Protein AF-A0AA36J0U7-F1 (afdb_monomer_lite)

pLDDT: mean 78.77, std 17.97, range [36.56, 96.75]

Organism: NCBI:txid2562239

Structure (mmCIF, N/CA/C/O backbone):
data_AF-A0AA36J0U7-F1
#
_entry.id   AF-A0AA36J0U7-F1
#
loop_
_atom_site.group_PDB
_atom_site.id
_atom_site.type_symbol
_atom_site.label_atom_id
_atom_site.label_alt_id
_atom_site.label_comp_id
_atom_site.label_asym_id
_atom_site.label_entity_id
_atom_site.label_seq_id
_atom_site.pdbx_PDB_ins_code
_atom_site.Cartn_x
_atom_site.Cartn_y
_atom_site.Cartn_z
_atom_site.occupancy
_atom_site.B_iso_or_equiv
_atom_site.auth_seq_id
_atom_site.auth_comp_id
_atom_site.auth_asym_id
_atom_site.auth_atom_id
_atom_site.pdbx_PDB_model_num
ATOM 1 N N . MET A 1 1 ? 39.232 -42.874 -38.277 1.00 47.62 1 MET A N 1
ATOM 2 C CA . MET A 1 1 ? 39.699 -42.414 -36.957 1.00 47.62 1 MET A CA 1
ATOM 3 C C . MET A 1 1 ? 39.196 -40.986 -36.841 1.00 47.62 1 MET A C 1
ATOM 5 O O . MET A 1 1 ? 39.767 -40.112 -37.470 1.00 47.62 1 MET A O 1
ATOM 9 N N . PHE A 1 2 ? 38.003 -40.811 -36.268 1.00 41.69 2 PHE A N 1
ATOM 10 C CA . PHE A 1 2 ? 37.336 -39.511 -36.169 1.00 41.69 2 PHE A CA 1
ATOM 11 C C . PHE A 1 2 ? 37.633 -38.951 -34.780 1.00 41.69 2 PHE A C 1
ATOM 13 O O . PHE A 1 2 ? 37.275 -39.592 -33.793 1.00 41.69 2 PHE A O 1
ATOM 20 N N . ASP A 1 3 ? 38.315 -37.809 -34.728 1.00 51.91 3 ASP A N 1
ATOM 21 C CA . ASP A 1 3 ? 38.507 -37.044 -33.499 1.00 51.91 3 ASP A CA 1
ATOM 22 C C . ASP A 1 3 ? 37.145 -36.542 -33.021 1.00 51.91 3 ASP A C 1
ATOM 24 O O . ASP A 1 3 ? 36.495 -35.717 -33.668 1.00 51.91 3 ASP A O 1
ATOM 28 N N . ALA A 1 4 ? 36.696 -37.088 -31.895 1.00 51.88 4 ALA A N 1
ATOM 29 C CA . ALA A 1 4 ? 35.551 -36.580 -31.167 1.00 51.88 4 ALA A CA 1
ATOM 30 C C . ALA A 1 4 ? 35.973 -35.264 -30.507 1.00 51.88 4 ALA A C 1
ATOM 32 O O . ALA A 1 4 ? 36.578 -35.263 -29.437 1.00 51.88 4 ALA A O 1
ATOM 33 N N . ALA A 1 5 ? 35.687 -34.147 -31.175 1.00 59.91 5 ALA A N 1
ATOM 34 C CA . ALA A 1 5 ? 35.736 -32.839 -30.546 1.00 59.91 5 ALA A CA 1
ATOM 35 C C . ALA A 1 5 ? 34.784 -32.855 -29.342 1.00 59.91 5 ALA A C 1
ATOM 37 O O . ALA A 1 5 ? 33.582 -33.087 -29.484 1.00 59.91 5 ALA A O 1
ATOM 38 N N . GLU A 1 6 ? 35.359 -32.669 -28.160 1.00 60.03 6 GLU A N 1
ATOM 39 C CA . GLU A 1 6 ? 34.682 -32.562 -26.877 1.00 60.03 6 GLU A CA 1
ATOM 40 C C . GLU A 1 6 ? 33.806 -31.298 -26.909 1.00 60.03 6 GLU A C 1
ATOM 42 O O . GLU A 1 6 ? 34.263 -30.178 -26.691 1.00 60.03 6 GLU A O 1
ATOM 47 N N . VAL A 1 7 ? 32.546 -31.469 -27.316 1.00 59.31 7 VAL A N 1
ATOM 48 C CA . VAL A 1 7 ? 31.531 -30.415 -27.282 1.00 59.31 7 VAL A CA 1
ATOM 49 C C . VAL A 1 7 ? 31.196 -30.188 -25.816 1.00 59.31 7 VAL A C 1
ATOM 51 O O . VAL A 1 7 ? 30.498 -31.005 -25.223 1.00 59.31 7 VAL A O 1
ATOM 54 N N . ASP A 1 8 ? 31.718 -29.108 -25.235 1.00 64.50 8 ASP A N 1
ATOM 55 C CA . ASP A 1 8 ? 31.356 -28.660 -23.891 1.00 64.50 8 ASP A CA 1
ATOM 56 C C . ASP A 1 8 ? 29.838 -28.383 -23.847 1.00 64.50 8 ASP A C 1
ATOM 58 O O . ASP A 1 8 ? 29.373 -27.412 -24.459 1.00 64.50 8 ASP A O 1
ATOM 62 N N . PRO A 1 9 ? 29.038 -29.217 -23.152 1.00 55.09 9 PRO A N 1
ATOM 63 C CA . PRO A 1 9 ? 27.589 -29.055 -23.097 1.00 55.09 9 PRO A CA 1
ATOM 64 C C . PRO A 1 9 ? 27.162 -27.794 -22.325 1.00 55.09 9 PRO A C 1
ATOM 66 O O . PRO A 1 9 ? 25.979 -27.460 -22.333 1.00 55.09 9 PRO A O 1
ATOM 69 N N . PHE A 1 10 ? 28.101 -27.068 -21.705 1.00 52.84 10 PHE A N 1
ATOM 70 C CA . PHE A 1 10 ? 27.856 -25.824 -20.973 1.00 52.84 10 PHE A CA 1
ATOM 71 C C . PHE A 1 10 ? 28.258 -24.554 -21.741 1.00 52.84 10 PHE A C 1
ATOM 73 O O . PHE A 1 10 ? 28.036 -23.442 -21.257 1.00 52.84 10 PHE A O 1
ATOM 80 N N . ALA A 1 11 ? 28.785 -24.671 -22.965 1.00 51.72 11 ALA A N 1
ATOM 81 C CA . ALA A 1 11 ? 29.155 -23.507 -23.776 1.00 51.72 11 ALA A CA 1
ATOM 82 C C . ALA A 1 11 ? 27.944 -22.712 -24.322 1.00 51.72 11 ALA A C 1
ATOM 84 O O . ALA A 1 11 ? 28.113 -21.598 -24.816 1.00 51.72 11 ALA A O 1
ATOM 85 N N . LEU A 1 12 ? 26.719 -23.242 -24.203 1.00 48.78 12 LEU A N 1
ATOM 86 C CA . LEU A 1 12 ? 25.480 -22.614 -24.689 1.00 48.78 12 LEU A CA 1
ATOM 87 C C . LEU A 1 12 ? 24.805 -21.647 -23.693 1.00 48.78 12 LEU A C 1
ATOM 89 O O . LEU A 1 12 ? 23.800 -21.037 -24.045 1.00 48.78 12 LEU A O 1
ATOM 93 N N . GLU A 1 13 ? 25.343 -21.449 -22.484 1.00 47.16 13 GLU A N 1
ATOM 94 C CA . GLU A 1 13 ? 24.699 -20.603 -21.456 1.00 47.16 13 GLU A CA 1
ATOM 95 C C . GLU A 1 13 ? 25.260 -19.173 -21.331 1.00 47.16 13 GLU A C 1
ATOM 97 O O . GLU A 1 13 ? 24.850 -18.421 -20.448 1.00 47.16 13 GLU A O 1
ATOM 102 N N . ARG A 1 14 ? 26.179 -18.738 -22.203 1.00 48.09 14 ARG A N 1
ATOM 103 C CA . ARG A 1 14 ? 26.827 -17.416 -22.070 1.00 48.09 14 ARG A CA 1
ATOM 104 C C . ARG A 1 14 ? 26.578 -16.454 -23.223 1.00 48.09 14 ARG A C 1
ATOM 106 O O . ARG A 1 14 ? 27.521 -15.854 -23.711 1.00 48.09 14 ARG A O 1
ATOM 113 N N . THR A 1 15 ? 25.318 -16.235 -23.581 1.00 41.78 15 THR A N 1
ATOM 114 C CA . THR A 1 15 ? 24.864 -14.964 -24.179 1.00 41.78 15 THR A CA 1
ATOM 115 C C . THR A 1 15 ? 23.379 -14.751 -23.878 1.00 41.78 15 THR A C 1
ATOM 117 O O . THR A 1 15 ? 22.562 -14.622 -24.783 1.00 41.78 15 THR A O 1
ATOM 120 N N . CYS A 1 16 ? 22.992 -14.718 -22.601 1.00 43.44 16 CYS A N 1
ATOM 121 C CA . CYS A 1 16 ? 21.870 -13.857 -22.243 1.00 43.44 16 CYS A CA 1
ATOM 122 C C . CYS A 1 16 ? 22.498 -12.480 -22.025 1.00 43.44 16 CYS A C 1
ATOM 124 O O . CYS A 1 16 ? 22.860 -12.129 -20.902 1.00 43.44 16 CYS A O 1
ATOM 126 N N . GLU A 1 17 ? 22.752 -11.751 -23.119 1.00 43.56 17 GLU A N 1
ATOM 127 C CA . GLU A 1 17 ? 22.938 -10.306 -23.022 1.00 43.56 17 GLU A CA 1
ATOM 128 C C . GLU A 1 17 ? 21.763 -9.800 -22.194 1.00 43.56 17 GLU A C 1
ATOM 130 O O . GLU A 1 17 ? 20.597 -10.024 -22.524 1.00 43.56 17 GLU A O 1
ATOM 135 N N . SER A 1 18 ? 22.084 -9.271 -21.018 1.00 47.78 18 SER A N 1
ATOM 136 C CA . SER A 1 18 ? 21.110 -8.754 -20.082 1.00 47.78 18 SER A CA 1
ATOM 137 C C . SER A 1 18 ? 20.550 -7.469 -20.674 1.00 47.78 18 SER A C 1
ATOM 139 O O . SER A 1 18 ? 20.968 -6.374 -20.285 1.00 47.78 18 SER A O 1
ATOM 141 N N . ASP A 1 19 ? 19.622 -7.602 -21.620 1.00 48.28 19 ASP A N 1
ATOM 142 C CA . ASP A 1 19 ? 18.648 -6.566 -21.914 1.00 48.28 19 ASP A CA 1
ATOM 143 C C . ASP A 1 19 ? 18.019 -6.234 -20.571 1.00 48.28 19 ASP A C 1
ATOM 145 O O . ASP A 1 19 ? 17.242 -6.991 -19.981 1.00 48.28 19 ASP A O 1
ATOM 149 N N . SER A 1 20 ? 18.529 -5.155 -19.996 1.00 62.28 20 SER A N 1
ATOM 150 C CA . SER A 1 20 ? 18.211 -4.735 -18.652 1.00 62.28 20 SER A CA 1
ATOM 151 C C . SER A 1 20 ? 16.771 -4.294 -18.730 1.00 62.28 20 SER A C 1
ATOM 153 O O . SER A 1 20 ? 16.538 -3.180 -19.172 1.00 62.28 20 SER A O 1
ATOM 155 N N . LEU A 1 21 ? 15.831 -5.187 -18.393 1.00 84.31 21 LEU A N 1
ATOM 156 C CA . LEU A 1 21 ? 14.393 -4.927 -18.448 1.00 84.31 21 LEU A CA 1
ATOM 157 C C . LEU A 1 21 ? 14.138 -3.500 -17.963 1.00 84.31 21 LEU A C 1
ATOM 159 O O . LEU A 1 21 ? 14.340 -3.187 -16.784 1.00 84.31 21 LEU A O 1
ATOM 163 N N . GLU A 1 22 ? 13.801 -2.626 -18.906 1.00 89.00 22 GLU A N 1
ATOM 164 C CA . GLU A 1 22 ? 13.590 -1.218 -18.633 1.00 89.00 22 GLU A CA 1
ATOM 165 C C . GLU A 1 22 ? 12.131 -1.021 -18.254 1.00 89.00 22 GLU A C 1
ATOM 167 O O . GLU A 1 22 ? 11.213 -1.535 -18.893 1.00 89.00 22 GLU A O 1
ATOM 172 N N . LEU A 1 23 ? 11.913 -0.260 -17.190 1.00 89.38 23 LEU A N 1
ATOM 173 C CA . LEU A 1 23 ? 10.589 0.121 -16.751 1.00 89.38 23 LEU A CA 1
ATOM 174 C C . LEU A 1 23 ? 10.297 1.544 -17.212 1.00 89.38 23 LEU A C 1
ATOM 176 O O . LEU A 1 23 ? 10.972 2.478 -16.783 1.00 89.38 23 LEU A O 1
ATOM 180 N N . ALA A 1 24 ? 9.282 1.710 -18.058 1.00 92.44 24 ALA A N 1
ATOM 181 C CA . ALA A 1 24 ? 8.806 3.020 -18.487 1.00 92.44 24 ALA A CA 1
ATOM 182 C C . ALA A 1 24 ? 8.011 3.730 -17.377 1.00 92.44 24 ALA A C 1
ATOM 184 O O . ALA A 1 24 ? 7.248 3.102 -16.635 1.00 92.44 24 ALA A O 1
ATOM 185 N N . GLN A 1 25 ? 8.138 5.058 -17.311 1.00 93.19 25 GLN A N 1
ATOM 186 C CA . GLN A 1 25 ? 7.435 5.893 -16.337 1.00 93.19 25 GLN A CA 1
ATOM 187 C C . GLN A 1 25 ? 5.915 5.703 -16.413 1.00 93.19 25 GLN A C 1
ATOM 189 O O . GLN A 1 25 ? 5.282 5.457 -15.394 1.00 93.19 25 GLN A O 1
ATOM 194 N N . GLU A 1 26 ? 5.319 5.808 -17.601 1.00 91.31 26 GLU A N 1
ATOM 195 C CA . GLU A 1 26 ? 3.858 5.769 -17.784 1.00 91.31 26 GLU A CA 1
ATOM 196 C C . GLU A 1 26 ? 3.250 4.459 -17.267 1.00 91.31 26 GLU A C 1
ATOM 198 O O . GLU A 1 26 ? 2.291 4.471 -16.491 1.00 91.31 26 GLU A O 1
ATOM 203 N N . VAL A 1 27 ? 3.885 3.335 -17.612 1.00 91.00 27 VAL A N 1
ATOM 204 C CA . VAL A 1 27 ? 3.552 1.998 -17.107 1.00 91.00 27 VAL A CA 1
ATOM 205 C C . VAL A 1 27 ? 3.587 1.967 -15.581 1.00 91.00 27 VAL A C 1
ATOM 207 O O . VAL A 1 27 ? 2.642 1.497 -14.941 1.00 91.00 27 VAL A O 1
ATOM 210 N N . PHE A 1 28 ? 4.656 2.500 -14.984 1.00 92.94 28 PHE A N 1
ATOM 211 C CA . PHE A 1 28 ? 4.785 2.563 -13.535 1.00 92.94 28 PHE A CA 1
ATOM 212 C C . PHE A 1 28 ? 3.675 3.404 -12.893 1.00 92.94 28 PHE A C 1
ATOM 214 O O . PHE A 1 28 ? 3.093 2.960 -11.903 1.00 92.94 28 PHE A O 1
ATOM 221 N N . LEU A 1 29 ? 3.354 4.588 -13.429 1.00 93.75 29 LEU A N 1
ATOM 222 C CA . LEU A 1 29 ? 2.339 5.480 -12.852 1.00 93.75 29 LEU A CA 1
ATOM 223 C C . LEU A 1 29 ? 0.953 4.818 -12.849 1.00 93.75 29 LEU A C 1
ATOM 225 O O . LEU A 1 29 ? 0.311 4.753 -11.797 1.00 93.75 29 LEU A O 1
ATOM 229 N N . HIS A 1 30 ? 0.521 4.272 -13.991 1.00 90.56 30 HIS A N 1
ATOM 230 C CA . HIS A 1 30 ? -0.779 3.607 -14.115 1.00 90.56 30 HIS A CA 1
ATOM 231 C C . HIS A 1 30 ? -0.896 2.398 -13.194 1.00 90.56 30 HIS A C 1
ATOM 233 O O . HIS A 1 30 ? -1.876 2.246 -12.459 1.00 90.56 30 HIS A O 1
ATOM 239 N N . ALA A 1 31 ? 0.124 1.546 -13.196 1.00 91.31 31 ALA A N 1
ATOM 240 C CA . ALA A 1 31 ? 0.079 0.342 -12.397 1.00 91.31 31 ALA A CA 1
ATOM 241 C C . ALA A 1 31 ? 0.205 0.647 -10.896 1.00 91.31 31 ALA A C 1
ATOM 243 O O . ALA A 1 31 ? -0.495 0.033 -10.099 1.00 91.31 31 ALA A O 1
ATOM 244 N N . THR A 1 32 ? 0.994 1.648 -10.491 1.00 94.44 32 THR A N 1
ATOM 245 C CA . THR A 1 32 ? 1.064 2.092 -9.086 1.00 94.44 32 THR A CA 1
ATOM 246 C C . THR A 1 32 ? -0.283 2.607 -8.588 1.00 94.44 32 THR A C 1
ATOM 248 O O . THR A 1 32 ? -0.679 2.288 -7.469 1.00 94.44 32 THR A O 1
ATOM 251 N N . GLN A 1 33 ? -1.026 3.350 -9.413 1.00 93.81 33 GLN A N 1
ATOM 252 C CA . GLN A 1 33 ? -2.376 3.793 -9.063 1.00 93.81 33 GLN A CA 1
ATOM 253 C C . GLN A 1 33 ? -3.330 2.603 -8.863 1.00 93.81 33 GLN A C 1
ATOM 255 O O . GLN A 1 33 ? -4.057 2.555 -7.870 1.00 93.81 33 GLN A O 1
ATOM 260 N N . ALA A 1 34 ? -3.296 1.610 -9.756 1.00 91.06 34 ALA A N 1
ATOM 261 C CA . ALA A 1 34 ? -4.091 0.390 -9.605 1.00 91.06 34 ALA A CA 1
ATOM 262 C C . ALA A 1 34 ? -3.703 -0.398 -8.339 1.00 91.06 34 ALA A C 1
ATOM 264 O O . ALA A 1 34 ? -4.574 -0.848 -7.591 1.00 91.06 34 ALA A O 1
ATOM 265 N N . LEU A 1 35 ? -2.401 -0.515 -8.058 1.00 92.94 35 LEU A N 1
ATOM 266 C CA . LEU A 1 35 ? -1.889 -1.161 -6.850 1.00 92.94 35 LEU A CA 1
ATOM 267 C C . LEU A 1 35 ? -2.295 -0.417 -5.581 1.00 92.94 35 LEU A C 1
ATOM 269 O O . LEU A 1 35 ? -2.595 -1.074 -4.590 1.00 92.94 35 LEU A O 1
ATOM 273 N N . LEU A 1 36 ? -2.349 0.916 -5.603 1.00 94.88 36 LEU A N 1
ATOM 274 C CA . LEU A 1 36 ? -2.822 1.720 -4.479 1.00 94.88 36 LEU A CA 1
ATOM 275 C C . LEU A 1 36 ? -4.297 1.446 -4.176 1.00 94.88 36 LEU A C 1
ATOM 277 O O . LEU A 1 36 ? -4.652 1.212 -3.024 1.00 94.88 36 LEU A O 1
ATOM 281 N N . LEU A 1 37 ? -5.152 1.407 -5.200 1.00 92.69 37 LEU A N 1
ATOM 282 C CA . LEU A 1 37 ? -6.573 1.091 -5.022 1.00 92.69 37 LEU A CA 1
ATOM 283 C C . LEU A 1 37 ? -6.775 -0.335 -4.504 1.00 92.69 37 LEU A C 1
ATOM 285 O O . LEU A 1 37 ? -7.581 -0.558 -3.600 1.00 92.69 37 LEU A O 1
ATOM 289 N N . LEU A 1 38 ? -6.007 -1.292 -5.025 1.00 91.56 38 LEU A N 1
ATOM 290 C CA . LEU A 1 38 ? -6.000 -2.668 -4.535 1.00 91.56 38 LEU A CA 1
ATOM 291 C C . LEU A 1 38 ? -5.488 -2.752 -3.089 1.00 91.56 38 LEU A C 1
ATOM 293 O O . LEU A 1 38 ? -6.023 -3.498 -2.272 1.00 91.56 38 LEU A O 1
ATOM 297 N N . ALA A 1 39 ? -4.470 -1.964 -2.748 1.00 93.62 39 ALA A N 1
ATOM 298 C CA . ALA A 1 39 ? -3.931 -1.853 -1.401 1.00 93.62 39 ALA A CA 1
ATOM 299 C C . ALA A 1 39 ? -4.902 -1.165 -0.433 1.00 93.62 39 ALA A C 1
ATOM 301 O O . ALA A 1 39 ? -4.889 -1.502 0.742 1.00 93.62 39 ALA A O 1
ATOM 302 N N . ALA A 1 40 ? -5.767 -0.257 -0.880 1.00 93.56 40 ALA A N 1
ATOM 303 C CA . ALA A 1 40 ? -6.781 0.373 -0.038 1.00 93.56 40 ALA A CA 1
ATOM 304 C C . ALA A 1 40 ? -8.002 -0.539 0.171 1.00 93.56 40 ALA A C 1
ATOM 306 O O . ALA A 1 40 ? -8.419 -0.800 1.301 1.00 93.56 40 ALA A O 1
ATOM 307 N N . ASN A 1 41 ? -8.550 -1.073 -0.918 1.00 91.81 41 ASN A N 1
ATOM 308 C CA . ASN A 1 41 ? -9.836 -1.767 -0.904 1.00 91.81 41 ASN A CA 1
ATOM 309 C C . ASN A 1 41 ? -9.709 -3.272 -0.646 1.00 91.81 41 ASN A C 1
ATOM 311 O O . ASN A 1 41 ? -10.662 -3.900 -0.191 1.00 91.81 41 ASN A O 1
ATOM 315 N N . GLY A 1 42 ? -8.532 -3.852 -0.887 1.00 89.19 42 GLY A N 1
ATOM 316 C CA . GLY A 1 42 ? -8.391 -5.298 -1.010 1.00 89.19 42 GLY A CA 1
ATOM 317 C C . GLY A 1 42 ? -9.063 -5.815 -2.284 1.00 89.19 42 GLY A C 1
ATOM 318 O O . GLY A 1 42 ? -9.369 -5.062 -3.209 1.00 89.19 42 GLY A O 1
ATOM 319 N N . TYR A 1 43 ? -9.290 -7.121 -2.327 1.00 85.69 43 TYR A N 1
ATOM 320 C CA . TYR A 1 43 ? -10.004 -7.795 -3.400 1.00 85.69 43 TYR A CA 1
ATOM 321 C C . TYR 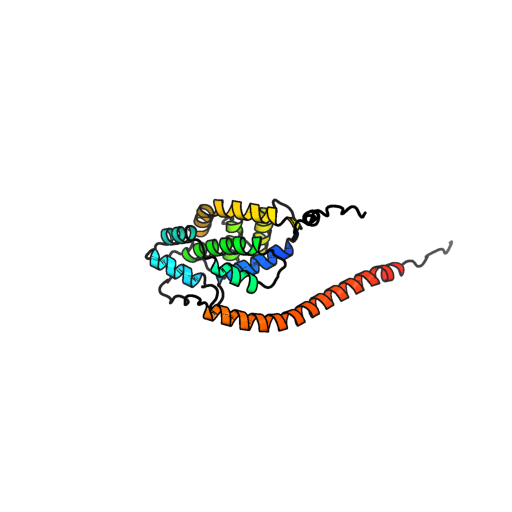A 1 43 ? -10.912 -8.857 -2.782 1.00 85.69 43 TYR A C 1
ATOM 323 O O . TYR A 1 43 ? -10.408 -9.709 -2.041 1.00 85.69 43 TYR A O 1
ATOM 331 N N . PRO A 1 44 ? -12.225 -8.845 -3.065 1.00 80.00 44 PRO A N 1
ATOM 332 C CA . PRO A 1 44 ? -13.162 -9.776 -2.454 1.00 80.00 44 PRO A CA 1
ATOM 333 C C . PRO A 1 44 ? -12.663 -11.222 -2.523 1.00 80.00 44 PRO A C 1
ATOM 335 O O . PRO A 1 44 ? -12.356 -11.728 -3.599 1.00 80.00 44 PRO A O 1
ATOM 338 N N . ARG A 1 45 ? -12.593 -11.879 -1.359 1.00 79.06 45 ARG A N 1
ATOM 339 C CA . ARG A 1 45 ? -12.198 -13.290 -1.191 1.00 79.06 45 ARG A CA 1
ATOM 340 C C . ARG A 1 45 ? -10.756 -13.664 -1.571 1.00 79.06 45 ARG A C 1
ATOM 342 O O . ARG A 1 45 ? -10.398 -14.830 -1.478 1.00 79.06 45 ARG A O 1
ATOM 349 N N . ALA A 1 46 ? -9.925 -12.699 -1.958 1.00 81.50 46 ALA A N 1
ATOM 350 C CA . ALA A 1 46 ? -8.502 -12.913 -2.237 1.00 81.50 46 ALA A CA 1
ATOM 351 C C . ALA A 1 46 ? -7.611 -12.124 -1.278 1.00 81.50 46 ALA A C 1
ATOM 353 O O . ALA A 1 46 ? -6.619 -12.625 -0.763 1.00 81.50 46 ALA A O 1
ATOM 354 N N . VAL A 1 47 ? -7.982 -10.870 -1.023 1.00 85.69 47 VAL A N 1
ATOM 355 C CA . VAL A 1 47 ? -7.231 -9.945 -0.180 1.00 85.69 47 VAL A CA 1
ATOM 356 C C . VAL A 1 47 ? -8.231 -9.213 0.699 1.00 85.69 47 VAL A C 1
ATOM 358 O O . VAL A 1 47 ? -9.059 -8.457 0.194 1.00 85.69 47 VAL A O 1
ATOM 361 N N . ARG A 1 48 ? -8.156 -9.409 2.019 1.00 88.88 48 ARG A N 1
ATOM 362 C CA . ARG A 1 48 ? -9.000 -8.672 2.977 1.00 88.88 48 ARG A CA 1
ATOM 363 C C . ARG A 1 48 ? -8.920 -7.167 2.734 1.00 88.88 48 ARG A C 1
ATOM 365 O O . ARG A 1 48 ? -7.848 -6.656 2.409 1.00 88.88 48 ARG A O 1
ATOM 372 N N . SER A 1 49 ? -10.006 -6.433 2.953 1.00 91.38 49 SER A N 1
ATOM 373 C CA . SER A 1 49 ? -9.975 -4.971 2.843 1.00 91.38 49 SER A CA 1
ATOM 374 C C . SER A 1 49 ? -9.070 -4.334 3.904 1.00 91.38 49 SER A C 1
ATOM 376 O O . SER A 1 49 ? -8.770 -4.943 4.939 1.00 91.38 49 SER A O 1
ATOM 378 N N . THR A 1 50 ? -8.586 -3.109 3.656 1.00 94.12 50 THR A N 1
ATOM 379 C CA . THR A 1 50 ? -7.822 -2.386 4.692 1.00 94.12 50 THR A CA 1
ATOM 380 C C . THR A 1 50 ? -8.703 -2.083 5.893 1.00 94.12 50 THR A C 1
ATOM 382 O O . THR A 1 50 ? -8.245 -2.213 7.021 1.00 94.12 50 THR A O 1
ATOM 385 N N . ALA A 1 51 ? -9.980 -1.764 5.668 1.00 92.88 51 ALA A N 1
ATOM 386 C CA . ALA A 1 51 ? -10.942 -1.502 6.733 1.00 92.88 51 ALA A CA 1
ATOM 387 C C . ALA A 1 51 ? -11.109 -2.702 7.683 1.00 92.88 51 ALA A C 1
ATOM 389 O O . ALA A 1 51 ? -11.090 -2.527 8.903 1.00 92.88 51 ALA A O 1
ATOM 390 N N . ALA A 1 52 ? -11.200 -3.925 7.149 1.00 92.31 52 ALA A N 1
ATOM 391 C CA . ALA A 1 52 ? -11.256 -5.129 7.972 1.00 92.31 52 ALA A CA 1
ATOM 392 C C . ALA A 1 52 ? -9.959 -5.335 8.771 1.00 92.31 52 ALA A C 1
ATOM 394 O O . ALA A 1 52 ? -10.016 -5.553 9.980 1.00 92.31 52 ALA A O 1
ATOM 395 N N . ARG A 1 53 ? -8.784 -5.201 8.137 1.00 93.62 53 ARG A N 1
ATOM 396 C CA . ARG A 1 53 ? -7.495 -5.321 8.848 1.00 93.62 53 ARG A CA 1
ATOM 397 C C . ARG A 1 53 ? -7.342 -4.269 9.944 1.00 93.62 53 ARG A C 1
ATOM 399 O O . ARG A 1 53 ? -6.994 -4.608 11.066 1.00 93.62 53 ARG A O 1
ATOM 406 N N . ARG A 1 54 ? -7.683 -3.017 9.652 1.00 94.62 54 ARG A N 1
ATOM 407 C CA . ARG A 1 54 ? -7.700 -1.914 10.617 1.00 94.62 54 ARG A CA 1
ATOM 408 C C . ARG A 1 54 ? -8.524 -2.256 11.853 1.00 94.62 54 ARG A C 1
ATOM 410 O O . ARG A 1 54 ? -8.060 -2.062 12.969 1.00 94.62 54 ARG A O 1
ATOM 417 N N . ASN A 1 55 ? -9.737 -2.774 11.662 1.00 95.19 55 ASN A N 1
ATOM 418 C CA . ASN A 1 55 ? -10.598 -3.156 12.779 1.00 95.19 55 ASN A CA 1
ATOM 419 C C . ASN A 1 55 ? -9.988 -4.301 13.596 1.00 95.19 55 ASN A C 1
ATOM 421 O O . ASN A 1 55 ? -10.092 -4.288 14.820 1.00 95.19 55 ASN A O 1
ATOM 425 N N . ALA A 1 56 ? -9.352 -5.276 12.941 1.00 93.56 56 ALA A N 1
ATOM 426 C CA . ALA A 1 56 ? -8.659 -6.362 13.626 1.00 93.56 56 ALA A CA 1
ATOM 427 C C . ALA A 1 56 ? -7.497 -5.838 14.491 1.00 93.56 56 ALA A C 1
ATOM 429 O O . ALA A 1 56 ? -7.441 -6.160 15.680 1.00 93.56 56 ALA A O 1
ATOM 430 N N . GLU A 1 57 ? -6.649 -4.963 13.944 1.00 95.19 57 GLU A N 1
ATOM 431 C CA . GLU A 1 57 ? -5.523 -4.372 14.681 1.00 95.19 57 GLU A CA 1
ATOM 432 C C . GLU A 1 57 ? -5.986 -3.471 15.829 1.00 95.19 57 GLU A C 1
ATOM 434 O O . GLU A 1 57 ? -5.504 -3.601 16.954 1.00 95.19 57 GLU A O 1
ATOM 439 N N . LEU A 1 58 ? -6.992 -2.619 15.604 1.00 95.56 58 LEU A N 1
ATOM 440 C CA . LEU A 1 58 ? -7.561 -1.786 16.667 1.00 95.56 58 LEU A CA 1
ATOM 441 C C . LEU A 1 58 ? -8.169 -2.633 17.791 1.00 95.56 58 LEU A C 1
ATOM 443 O O . LEU A 1 58 ? -8.000 -2.301 18.959 1.00 95.56 58 LEU A O 1
ATOM 447 N N . ARG A 1 59 ? -8.826 -3.760 17.487 1.00 95.19 59 ARG A N 1
ATOM 448 C CA . ARG A 1 59 ? -9.322 -4.682 18.526 1.00 95.19 59 ARG A CA 1
ATOM 449 C C . ARG A 1 59 ? -8.182 -5.318 19.307 1.00 95.19 59 ARG A C 1
ATOM 451 O O . ARG A 1 59 ? -8.255 -5.382 20.534 1.00 95.19 59 ARG A O 1
ATOM 458 N N . ARG A 1 60 ? -7.129 -5.758 18.613 1.00 95.00 60 ARG A N 1
ATOM 459 C CA . ARG A 1 60 ? -5.931 -6.343 19.228 1.00 95.00 60 ARG A CA 1
ATOM 460 C C . ARG A 1 60 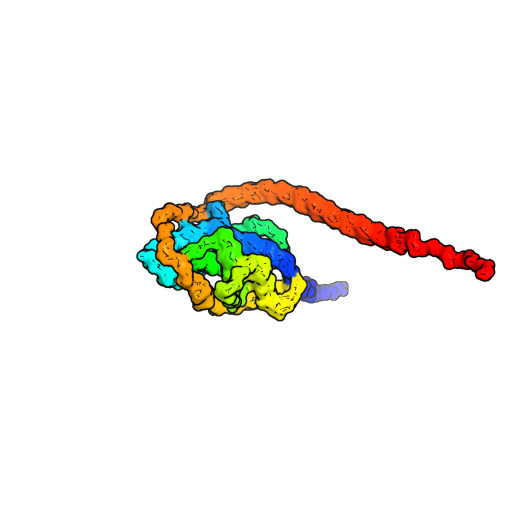? -5.252 -5.351 20.175 1.00 95.00 60 ARG A C 1
ATOM 462 O O . ARG A 1 60 ? -4.884 -5.729 21.285 1.00 95.00 60 ARG A O 1
ATOM 469 N N . ALA A 1 61 ? -5.182 -4.085 19.776 1.00 96.25 61 ALA A N 1
ATOM 470 C CA . ALA A 1 61 ? -4.639 -2.983 20.565 1.00 96.25 61 ALA A CA 1
ATOM 471 C C . ALA A 1 61 ? -5.654 -2.332 21.528 1.00 96.25 61 ALA A C 1
ATOM 473 O O . ALA A 1 61 ? -5.355 -1.308 22.136 1.00 96.25 61 ALA A O 1
ATOM 474 N N . ARG A 1 62 ? -6.865 -2.892 21.683 1.00 94.62 62 ARG A N 1
ATOM 475 C CA . ARG A 1 62 ? -7.933 -2.362 22.560 1.00 94.62 62 ARG A CA 1
ATOM 476 C C . ARG A 1 62 ? -8.297 -0.892 22.284 1.00 94.62 62 ARG A C 1
ATOM 478 O O . ARG A 1 62 ? -8.653 -0.153 23.197 1.00 94.62 62 ARG A O 1
ATOM 485 N N . GLY A 1 63 ? -8.215 -0.481 21.024 1.00 93.44 63 GLY A N 1
ATOM 486 C CA . GLY A 1 63 ? -8.517 0.868 20.555 1.00 93.44 63 GLY A CA 1
ATOM 487 C C . GLY A 1 63 ? -7.344 1.850 20.613 1.00 93.44 63 GLY A C 1
ATOM 488 O O . GLY A 1 63 ? -7.522 2.992 20.197 1.00 93.44 63 GLY A O 1
ATOM 489 N N . ASP A 1 64 ? -6.163 1.441 21.086 1.00 95.31 64 ASP A N 1
ATOM 490 C CA . ASP A 1 64 ? -4.961 2.277 21.021 1.00 95.31 64 ASP A CA 1
ATOM 491 C C . ASP A 1 64 ? -4.439 2.341 19.576 1.00 95.31 64 ASP A C 1
ATOM 493 O O . ASP A 1 64 ? -3.918 1.362 19.036 1.00 95.31 64 ASP A O 1
ATOM 497 N N . GLN A 1 65 ? -4.612 3.502 18.937 1.00 95.81 65 GLN A N 1
ATOM 498 C CA . GLN A 1 65 ? -4.210 3.731 17.548 1.00 95.81 65 GLN A CA 1
ATOM 499 C C . GLN A 1 65 ? -2.695 3.642 17.357 1.00 95.81 65 GLN A C 1
ATOM 501 O O . GLN A 1 65 ? -2.249 3.133 16.331 1.00 95.81 65 GLN A O 1
ATOM 506 N N . GLU A 1 66 ? -1.906 4.120 18.319 1.00 95.81 66 GLU A N 1
ATOM 507 C CA . GLU A 1 66 ? -0.450 4.156 18.186 1.00 95.81 66 GLU A CA 1
ATOM 508 C C . GLU A 1 66 ? 0.113 2.737 18.309 1.00 95.81 66 GLU A C 1
ATOM 510 O O . GLU A 1 66 ? 0.890 2.297 17.463 1.00 95.81 66 GLU A O 1
ATOM 515 N N . ALA A 1 67 ? -0.370 1.976 19.297 1.00 96.00 67 ALA A N 1
ATOM 516 C CA . ALA A 1 67 ? -0.006 0.571 19.446 1.00 96.00 67 ALA A CA 1
ATOM 517 C C . ALA A 1 67 ? -0.466 -0.274 18.242 1.00 96.00 67 ALA A C 1
ATOM 519 O O . ALA A 1 67 ? 0.295 -1.107 17.753 1.00 96.00 67 ALA A O 1
ATOM 520 N N . ALA A 1 68 ? -1.678 -0.044 17.721 1.00 96.31 68 ALA A N 1
ATOM 521 C CA . ALA A 1 68 ? -2.167 -0.724 16.518 1.00 96.31 68 ALA A CA 1
ATOM 522 C C . ALA A 1 68 ? -1.320 -0.397 15.278 1.00 96.31 68 ALA A C 1
ATOM 524 O O . ALA A 1 68 ? -1.009 -1.288 14.488 1.00 96.31 68 ALA A O 1
ATOM 525 N N . ALA A 1 69 ? -0.940 0.871 15.096 1.00 96.12 69 ALA A N 1
ATOM 526 C CA . ALA A 1 69 ? -0.109 1.293 13.975 1.00 96.12 69 ALA A CA 1
ATOM 527 C C . ALA A 1 69 ? 1.293 0.670 14.047 1.00 96.12 69 ALA A C 1
ATOM 529 O O . ALA A 1 69 ? 1.806 0.219 13.025 1.00 96.12 69 ALA A O 1
ATOM 530 N N . GLN A 1 70 ? 1.874 0.578 15.245 1.00 95.50 70 GLN A N 1
ATOM 531 C CA . GLN A 1 70 ? 3.160 -0.082 15.459 1.00 95.50 70 GLN A CA 1
ATOM 532 C C . GLN A 1 70 ? 3.094 -1.581 15.127 1.00 95.50 70 GLN A C 1
ATOM 534 O O . GLN A 1 70 ? 3.916 -2.077 14.358 1.00 95.50 70 GLN A O 1
ATOM 539 N N . LEU A 1 71 ? 2.060 -2.283 15.609 1.00 94.44 71 LEU A N 1
ATOM 540 C CA . LEU A 1 71 ? 1.820 -3.691 15.265 1.00 94.44 71 LEU A CA 1
ATOM 541 C C . LEU A 1 71 ? 1.675 -3.891 13.749 1.00 94.44 71 LEU A C 1
ATOM 543 O O . LEU A 1 71 ? 2.259 -4.814 13.184 1.00 94.44 71 LEU A O 1
ATOM 547 N N . ALA A 1 72 ? 0.957 -2.992 13.071 1.00 93.88 72 ALA A N 1
ATOM 548 C CA . ALA A 1 72 ? 0.784 -3.028 11.621 1.00 93.88 72 ALA A CA 1
ATOM 549 C C . ALA A 1 72 ? 2.093 -2.797 10.837 1.00 93.88 72 ALA A C 1
ATOM 551 O O . ALA A 1 72 ? 2.228 -3.273 9.706 1.00 93.88 72 ALA A O 1
ATOM 552 N N . LEU A 1 73 ? 3.052 -2.056 11.402 1.00 92.94 73 LEU A N 1
ATOM 553 C CA . LEU A 1 73 ? 4.370 -1.858 10.797 1.00 92.94 73 LEU A CA 1
ATOM 554 C C . LEU A 1 73 ? 5.281 -3.077 10.970 1.00 92.94 73 LEU A C 1
ATOM 556 O O . LEU A 1 73 ? 6.065 -3.366 10.062 1.00 92.94 73 LEU A O 1
ATOM 560 N N . GLU A 1 74 ? 5.164 -3.781 12.093 1.00 91.00 74 GLU A N 1
ATOM 561 C CA . GLU A 1 74 ? 5.943 -4.981 12.419 1.00 91.00 74 GLU A CA 1
ATOM 562 C C . GLU A 1 74 ? 5.417 -6.236 11.713 1.00 91.00 74 GLU A C 1
ATOM 564 O O . GLU A 1 74 ? 6.189 -7.142 11.402 1.00 91.00 74 GLU A O 1
ATOM 569 N N . GLU A 1 75 ? 4.117 -6.291 11.416 1.00 86.06 75 GLU A N 1
ATOM 570 C CA . GLU A 1 75 ? 3.513 -7.437 10.747 1.00 86.06 75 GLU A CA 1
ATOM 571 C C . GLU A 1 75 ? 3.969 -7.550 9.283 1.00 86.06 75 GLU A C 1
ATOM 573 O O . GLU A 1 75 ? 3.750 -6.668 8.439 1.00 86.06 75 GLU A O 1
ATOM 578 N N . ASP A 1 76 ? 4.562 -8.696 8.953 1.00 80.50 76 ASP A N 1
ATOM 579 C CA . ASP A 1 76 ? 4.818 -9.076 7.575 1.00 80.50 76 ASP A CA 1
ATOM 580 C C . ASP A 1 76 ? 3.570 -9.697 6.945 1.00 80.50 76 ASP A C 1
ATOM 582 O O . ASP A 1 76 ? 2.942 -10.607 7.475 1.00 80.50 76 ASP A O 1
ATOM 586 N N . THR A 1 77 ? 3.197 -9.185 5.773 1.00 70.31 77 THR A N 1
ATOM 587 C CA . THR A 1 77 ? 2.084 -9.750 5.000 1.00 70.31 77 THR A CA 1
ATOM 588 C C . THR A 1 77 ? 2.496 -11.110 4.433 1.00 70.31 77 THR A C 1
ATOM 590 O O . THR A 1 77 ? 3.592 -11.226 3.885 1.00 70.31 77 THR A O 1
ATOM 593 N N . THR A 1 78 ? 1.630 -12.118 4.567 1.00 67.19 78 THR A N 1
ATOM 594 C CA . THR A 1 78 ? 1.883 -13.502 4.138 1.00 67.19 78 THR A CA 1
ATOM 595 C C . THR A 1 78 ? 2.097 -13.634 2.624 1.00 67.19 78 THR A C 1
ATOM 597 O O . THR A 1 78 ? 1.454 -12.952 1.821 1.00 67.19 78 THR A O 1
ATOM 600 N N . GLU A 1 79 ? 2.989 -14.558 2.236 1.00 60.22 79 GLU A N 1
ATOM 601 C CA . GLU A 1 79 ? 3.406 -14.832 0.846 1.00 60.22 79 GLU A CA 1
ATOM 602 C C . GLU A 1 79 ? 2.258 -15.254 -0.082 1.00 60.22 79 GLU A C 1
ATOM 604 O O . GLU A 1 79 ? 2.341 -15.056 -1.292 1.00 60.22 79 GLU A O 1
ATOM 609 N N . GLU A 1 80 ? 1.162 -15.784 0.463 1.00 60.81 80 GLU A N 1
ATOM 610 C CA . GLU A 1 80 ? 0.015 -16.276 -0.309 1.00 60.81 80 GLU A CA 1
ATOM 611 C C . GLU A 1 80 ? -0.549 -15.195 -1.237 1.00 60.81 80 GLU A C 1
ATOM 613 O O . GLU A 1 80 ? -0.868 -15.481 -2.388 1.00 60.81 80 GLU A O 1
ATOM 618 N N . VAL A 1 81 ? -0.562 -13.927 -0.804 1.00 72.88 81 VAL A N 1
ATOM 619 C CA . VAL A 1 81 ? -1.103 -12.801 -1.585 1.00 72.88 81 VAL A CA 1
ATOM 620 C C . VAL A 1 81 ? -0.289 -12.511 -2.854 1.00 72.88 81 VAL A C 1
ATOM 622 O O . VAL A 1 81 ? -0.822 -11.964 -3.824 1.00 72.88 81 VAL A O 1
ATOM 625 N N . LYS A 1 82 ? 0.984 -12.917 -2.901 1.00 75.69 82 LYS A N 1
ATOM 626 C CA . LYS A 1 82 ? 1.863 -12.713 -4.059 1.00 75.69 82 LYS A CA 1
ATOM 627 C C . LYS A 1 82 ? 1.313 -13.392 -5.311 1.00 75.69 82 LYS A C 1
ATOM 629 O O . LYS A 1 82 ? 1.273 -12.769 -6.371 1.00 75.69 82 LYS A O 1
ATOM 634 N N . GLU A 1 83 ? 0.836 -14.631 -5.193 1.00 73.69 83 GLU A N 1
ATOM 635 C CA . GLU A 1 83 ? 0.266 -15.360 -6.331 1.00 73.69 83 GLU A CA 1
ATOM 636 C C . GLU A 1 83 ? -1.038 -14.731 -6.831 1.00 73.69 83 GLU A C 1
ATOM 638 O O . GLU A 1 83 ? -1.285 -14.692 -8.040 1.00 73.69 83 GLU A O 1
ATOM 643 N N . PHE A 1 84 ? -1.861 -14.195 -5.923 1.00 73.00 84 PHE A N 1
ATOM 644 C CA . PHE A 1 84 ? -3.077 -13.474 -6.301 1.00 73.00 84 PHE A CA 1
ATOM 645 C C . PHE A 1 84 ? -2.737 -12.191 -7.048 1.00 73.00 84 PHE A C 1
ATOM 647 O O . PHE A 1 84 ? -3.319 -11.931 -8.096 1.00 73.00 84 PHE A O 1
ATOM 654 N N . LEU A 1 85 ? -1.781 -11.406 -6.552 1.00 75.19 85 LEU A N 1
ATOM 655 C CA . LEU A 1 85 ? -1.412 -10.124 -7.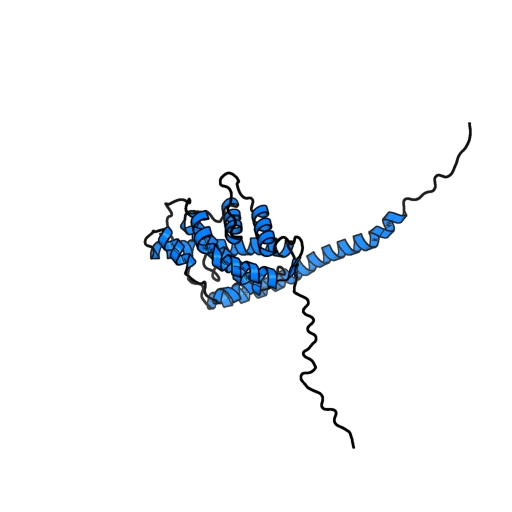153 1.00 75.19 85 LEU A CA 1
ATOM 656 C C . LEU A 1 85 ? -0.930 -10.268 -8.589 1.00 75.19 85 LEU A C 1
ATOM 658 O O . LEU A 1 85 ? -1.374 -9.514 -9.452 1.00 75.19 85 LEU A O 1
ATOM 662 N N . LEU A 1 86 ? -0.085 -11.266 -8.860 1.00 74.25 86 LEU A N 1
ATOM 663 C CA . LEU A 1 86 ? 0.425 -11.520 -10.209 1.00 74.25 86 LEU A CA 1
ATOM 664 C C . LEU A 1 86 ? -0.670 -11.927 -11.201 1.00 74.25 86 LEU A C 1
ATOM 666 O O . LEU A 1 86 ? -0.482 -11.786 -12.405 1.00 74.25 86 LEU A O 1
ATOM 670 N N . ARG A 1 87 ? -1.812 -12.420 -10.712 1.00 74.81 87 ARG A N 1
ATOM 671 C CA . ARG A 1 87 ? -2.958 -12.800 -11.548 1.00 74.81 87 ARG A CA 1
ATOM 672 C C . ARG A 1 87 ? -4.052 -11.735 -11.610 1.00 74.81 87 ARG A C 1
ATOM 674 O O . ARG A 1 87 ? -4.774 -11.673 -12.602 1.00 74.81 87 ARG A O 1
ATOM 681 N N . LEU A 1 88 ? -4.202 -10.937 -10.554 1.00 69.62 88 LEU A N 1
ATOM 682 C CA . LEU A 1 88 ? -5.233 -9.906 -10.419 1.00 69.62 88 LEU A CA 1
ATOM 683 C C . LEU A 1 88 ? -4.859 -8.597 -11.097 1.00 69.62 88 LEU A C 1
ATOM 685 O O . LEU A 1 88 ? -5.743 -7.897 -11.579 1.00 69.62 88 LEU A O 1
ATOM 689 N N . VAL A 1 89 ? -3.574 -8.253 -11.108 1.00 68.12 89 VAL A N 1
ATOM 690 C CA . VAL A 1 89 ? -3.080 -7.057 -11.780 1.00 68.12 89 VAL A CA 1
ATOM 691 C C . VAL A 1 89 ? -2.887 -7.447 -13.246 1.00 68.12 89 VAL A C 1
ATOM 693 O O . VAL A 1 89 ? -1.943 -8.184 -13.535 1.00 68.12 89 VAL A O 1
ATOM 696 N N . PRO A 1 90 ? -3.784 -7.047 -14.176 1.00 61.56 90 PRO A N 1
ATOM 697 C CA . PRO A 1 90 ? -3.573 -7.332 -15.590 1.00 61.56 90 PRO A CA 1
ATOM 698 C C . PRO A 1 90 ? -2.183 -6.832 -15.987 1.00 61.56 90 PRO A C 1
ATOM 700 O O . PRO A 1 90 ? -1.728 -5.827 -15.451 1.00 61.56 90 PRO A O 1
ATOM 703 N N . TYR A 1 91 ? -1.491 -7.571 -16.858 1.00 57.88 91 TYR A N 1
ATOM 704 C CA . TYR A 1 91 ? -0.104 -7.317 -17.252 1.00 57.88 91 TYR A CA 1
ATOM 705 C C . TYR A 1 91 ? 0.083 -5.879 -17.764 1.00 57.88 91 TYR A C 1
ATOM 707 O O . TYR A 1 91 ? 0.028 -5.622 -18.960 1.00 57.88 91 TYR A O 1
ATOM 715 N N . PHE A 1 92 ? 0.337 -4.932 -16.862 1.00 61.91 92 PHE A N 1
ATOM 716 C CA . PHE A 1 92 ? 0.589 -3.534 -17.208 1.00 61.91 92 PHE A CA 1
ATOM 717 C C . PHE A 1 92 ? 2.025 -3.319 -17.698 1.00 61.91 92 PHE A C 1
ATOM 719 O O . PHE A 1 92 ? 2.433 -2.185 -17.878 1.00 61.91 92 PHE A O 1
ATOM 726 N N . GLY A 1 93 ? 2.816 -4.381 -17.888 1.00 71.44 93 GLY A N 1
ATOM 727 C CA . GLY A 1 93 ? 4.239 -4.275 -18.219 1.00 71.44 93 GLY A CA 1
ATOM 728 C C . GLY A 1 93 ? 5.148 -4.038 -17.006 1.00 71.44 93 GLY A C 1
ATOM 729 O O . GLY A 1 93 ? 6.347 -3.851 -17.178 1.00 71.44 93 GLY A O 1
ATOM 730 N N . LEU A 1 94 ? 4.617 -4.076 -15.776 1.00 82.75 94 LEU A N 1
ATOM 731 C CA . LEU A 1 94 ? 5.442 -4.078 -14.566 1.00 82.75 94 LEU A CA 1
ATOM 732 C C . LEU A 1 94 ? 5.987 -5.484 -14.273 1.00 82.75 94 LEU A C 1
ATOM 734 O O . LEU A 1 94 ? 5.201 -6.430 -14.161 1.00 82.75 94 LEU A O 1
ATOM 738 N N . PRO A 1 95 ? 7.299 -5.638 -14.033 1.00 87.00 95 PRO A N 1
ATOM 739 C CA . PRO A 1 95 ? 7.846 -6.907 -13.576 1.00 87.00 95 PRO A CA 1
ATOM 740 C C . PRO A 1 95 ? 7.318 -7.292 -12.195 1.00 87.00 95 PRO A C 1
ATOM 742 O O . PRO A 1 95 ? 7.260 -6.467 -11.280 1.00 87.00 95 PRO A O 1
ATOM 745 N N . ALA A 1 96 ? 7.030 -8.583 -12.018 1.00 85.06 96 ALA A N 1
ATOM 746 C CA . ALA A 1 96 ? 6.587 -9.178 -10.754 1.00 85.06 96 ALA A CA 1
ATOM 747 C C . ALA A 1 96 ? 7.463 -8.776 -9.551 1.00 85.06 96 ALA A C 1
ATOM 749 O O . ALA A 1 96 ? 6.955 -8.551 -8.451 1.00 85.06 96 ALA A O 1
ATOM 750 N N . ALA A 1 97 ? 8.774 -8.640 -9.788 1.00 87.75 97 ALA A N 1
ATOM 751 C CA . ALA A 1 97 ? 9.761 -8.230 -8.795 1.00 87.75 97 ALA A CA 1
ATOM 752 C C . ALA A 1 97 ? 9.509 -6.828 -8.213 1.00 87.75 97 ALA A C 1
ATOM 754 O O . ALA A 1 97 ? 9.889 -6.580 -7.078 1.00 87.75 97 ALA A O 1
ATOM 755 N N . VAL A 1 98 ? 8.853 -5.926 -8.953 1.00 91.50 98 VAL A N 1
ATOM 756 C CA . VAL A 1 98 ? 8.502 -4.568 -8.496 1.00 91.50 98 VAL A CA 1
ATOM 757 C C . VAL A 1 98 ? 7.091 -4.534 -7.916 1.00 91.50 98 VAL A C 1
ATOM 759 O O . VAL A 1 98 ? 6.864 -3.897 -6.889 1.00 91.50 98 VAL A O 1
ATOM 762 N N . VAL A 1 99 ? 6.150 -5.247 -8.548 1.00 90.69 99 VAL A N 1
ATOM 763 C CA . VAL A 1 99 ? 4.723 -5.238 -8.180 1.00 90.69 99 VAL A CA 1
ATOM 764 C C . VAL A 1 99 ? 4.515 -5.597 -6.713 1.00 90.69 99 VAL A C 1
ATOM 766 O O . VAL A 1 99 ? 3.859 -4.851 -5.986 1.00 90.69 99 VAL A O 1
ATOM 769 N N . TYR A 1 100 ? 5.071 -6.727 -6.269 1.00 90.06 100 TYR A N 1
ATOM 770 C CA . TYR A 1 100 ? 4.808 -7.231 -4.922 1.00 90.06 100 TYR A CA 1
ATOM 771 C C . TYR A 1 100 ? 5.415 -6.344 -3.820 1.00 90.06 100 TYR A C 1
ATOM 773 O O . TYR A 1 100 ? 4.660 -5.934 -2.934 1.00 90.06 100 TYR A O 1
ATOM 781 N N . PRO A 1 101 ? 6.709 -5.958 -3.865 1.00 91.94 101 PRO A N 1
ATOM 782 C CA . PRO A 1 101 ? 7.277 -5.055 -2.862 1.00 91.94 101 PRO A CA 1
ATOM 783 C C . PRO A 1 101 ? 6.592 -3.687 -2.819 1.00 91.94 101 PRO A C 1
ATOM 785 O O . PRO A 1 101 ? 6.344 -3.165 -1.730 1.00 91.94 101 PRO A O 1
ATOM 788 N N . LEU A 1 102 ? 6.246 -3.118 -3.981 1.00 93.94 102 LEU A N 1
ATOM 789 C CA . LEU A 1 102 ? 5.540 -1.840 -4.046 1.00 93.94 102 LEU A CA 1
ATOM 790 C C . LEU A 1 102 ? 4.145 -1.953 -3.424 1.00 93.94 102 LEU A C 1
ATOM 792 O O . LEU A 1 102 ? 3.799 -1.162 -2.550 1.00 93.94 102 LEU A O 1
ATOM 796 N N . TRP A 1 103 ? 3.360 -2.961 -3.813 1.00 93.56 103 TRP A N 1
ATOM 797 C CA . TRP A 1 103 ? 2.042 -3.193 -3.226 1.00 93.56 103 TRP A CA 1
ATOM 798 C C . TRP A 1 103 ? 2.118 -3.428 -1.715 1.00 93.56 103 TRP A C 1
ATOM 800 O O . TRP A 1 103 ? 1.340 -2.832 -0.975 1.00 93.56 103 TRP A O 1
ATOM 810 N N . LYS A 1 104 ? 3.074 -4.239 -1.241 1.00 92.69 104 LYS A N 1
ATOM 811 C CA . LYS A 1 104 ? 3.271 -4.522 0.189 1.00 92.69 104 LYS A CA 1
ATOM 812 C C . LYS A 1 104 ? 3.549 -3.236 0.973 1.00 92.69 104 LYS A C 1
ATOM 814 O O . LYS A 1 104 ? 2.951 -3.022 2.028 1.00 92.69 104 LYS A O 1
ATOM 819 N N . LEU A 1 105 ? 4.402 -2.360 0.437 1.00 94.19 105 LEU A N 1
ATOM 820 C CA . LEU A 1 105 ? 4.681 -1.047 1.021 1.00 94.19 105 LEU A CA 1
ATOM 821 C C . LEU A 1 105 ? 3.417 -0.177 1.064 1.00 94.19 105 LEU A C 1
ATOM 823 O O . LEU A 1 105 ? 3.029 0.283 2.135 1.00 94.19 105 LEU A O 1
ATOM 827 N N . LEU A 1 106 ? 2.729 -0.007 -0.070 1.00 95.56 106 LEU A N 1
ATOM 828 C CA . LEU A 1 106 ? 1.498 0.790 -0.146 1.00 95.56 106 LEU A CA 1
ATOM 829 C C . LEU A 1 106 ? 0.420 0.267 0.807 1.00 95.56 106 LEU A C 1
ATOM 831 O O . LEU A 1 106 ? -0.258 1.050 1.468 1.00 95.56 106 LEU A O 1
ATOM 835 N N . ARG A 1 107 ? 0.290 -1.056 0.917 1.00 94.44 107 ARG A N 1
ATOM 836 C CA . ARG A 1 107 ? -0.669 -1.729 1.792 1.00 94.44 107 ARG A CA 1
ATOM 837 C C . ARG A 1 107 ? -0.405 -1.433 3.262 1.00 94.44 107 ARG A C 1
ATOM 839 O O . ARG A 1 107 ? -1.350 -1.130 3.989 1.00 94.44 107 ARG A O 1
ATOM 846 N N . LYS A 1 108 ? 0.859 -1.479 3.684 1.00 94.94 108 LYS A N 1
ATOM 847 C CA . LYS A 1 108 ? 1.278 -1.131 5.047 1.00 94.94 108 LYS A CA 1
ATOM 848 C C . LYS A 1 108 ? 0.939 0.327 5.373 1.00 94.94 108 LYS A C 1
ATOM 850 O O . LYS A 1 108 ? 0.319 0.603 6.395 1.00 94.94 108 LYS A O 1
ATOM 855 N N . ILE A 1 109 ? 1.246 1.245 4.458 1.00 96.06 109 ILE A N 1
ATOM 856 C CA . ILE A 1 109 ? 0.960 2.677 4.629 1.00 96.06 109 ILE A CA 1
ATOM 857 C C . ILE A 1 109 ? -0.550 2.943 4.673 1.00 96.06 109 ILE A C 1
ATOM 859 O O . ILE A 1 109 ? -1.016 3.663 5.552 1.00 96.06 109 ILE A O 1
ATOM 863 N N . CYS A 1 110 ? -1.328 2.329 3.776 1.00 96.69 110 CYS A N 1
ATOM 864 C CA . CYS A 1 110 ? -2.790 2.422 3.779 1.00 96.69 110 CYS A CA 1
ATOM 865 C C . CYS A 1 110 ? -3.385 1.946 5.108 1.00 96.69 110 CYS A C 1
ATOM 867 O O . CYS A 1 110 ? -4.306 2.573 5.628 1.00 96.69 110 CYS A O 1
ATOM 869 N N . LEU A 1 111 ? -2.866 0.846 5.662 1.00 96.31 111 LEU A N 1
ATOM 870 C CA . LEU A 1 111 ? -3.320 0.321 6.944 1.00 96.31 111 LEU A CA 1
ATOM 871 C C . LEU A 1 111 ? -3.071 1.326 8.069 1.00 96.31 111 LEU A C 1
ATOM 873 O O . LEU A 1 111 ? -4.024 1.678 8.762 1.00 96.31 111 LEU A O 1
ATOM 877 N N . VAL A 1 112 ? -1.853 1.860 8.181 1.00 96.69 112 VAL A N 1
ATOM 878 C CA . VAL A 1 112 ? -1.517 2.882 9.186 1.00 96.69 112 VAL A CA 1
ATOM 879 C C . VAL A 1 112 ? -2.372 4.141 9.019 1.00 96.69 112 VAL A C 1
ATOM 881 O O . VAL A 1 112 ? -2.976 4.605 9.985 1.00 96.69 112 VAL A O 1
ATOM 884 N N . ALA A 1 113 ? -2.506 4.657 7.795 1.00 96.25 113 ALA A N 1
ATOM 885 C CA . ALA A 1 113 ? -3.368 5.801 7.512 1.00 96.25 113 ALA A CA 1
ATOM 886 C C . ALA A 1 113 ? -4.815 5.533 7.963 1.00 96.25 113 ALA A C 1
ATOM 888 O O . ALA A 1 113 ? -5.426 6.357 8.645 1.00 96.25 113 ALA A O 1
ATOM 889 N N . SER A 1 114 ? -5.348 4.346 7.665 1.00 96.44 114 SER A N 1
ATOM 890 C CA . SER A 1 114 ? -6.705 3.991 8.074 1.00 96.44 114 SER A CA 1
ATOM 891 C C . SER A 1 114 ? -6.858 3.878 9.595 1.00 96.44 114 SER A C 1
ATOM 893 O O . SER A 1 114 ? -7.880 4.332 10.101 1.00 96.44 114 SER A O 1
ATOM 895 N N . ILE A 1 115 ? -5.865 3.339 10.322 1.00 96.75 115 ILE A N 1
ATOM 896 C CA . ILE A 1 115 ? -5.859 3.210 11.795 1.00 96.75 115 ILE A CA 1
ATOM 897 C C . ILE A 1 115 ? -5.976 4.586 12.453 1.00 96.75 115 ILE A C 1
ATOM 899 O O . ILE A 1 115 ? -6.717 4.754 13.422 1.00 96.75 115 ILE A O 1
ATOM 903 N N . PHE A 1 116 ? -5.298 5.585 11.887 1.00 96.56 116 PHE A N 1
ATOM 904 C CA . PHE A 1 116 ? -5.319 6.952 12.398 1.00 96.56 116 PHE A CA 1
ATOM 905 C C . PHE A 1 116 ? -6.556 7.765 12.021 1.00 96.56 116 PHE A C 1
ATOM 907 O O . PHE A 1 116 ? -6.632 8.922 12.418 1.00 96.56 116 PHE A O 1
ATOM 914 N N . GLY A 1 117 ? -7.526 7.231 11.278 1.00 95.25 117 GLY A N 1
ATOM 915 C CA . GLY A 1 117 ? -8.708 8.020 10.914 1.00 95.25 117 GLY A CA 1
ATOM 916 C C . GLY A 1 117 ? -8.885 8.306 9.434 1.00 95.25 117 GLY A C 1
ATOM 917 O O . GLY A 1 117 ? -9.970 8.724 9.044 1.00 95.25 117 GLY A O 1
ATOM 918 N N . HIS A 1 118 ? -7.847 8.134 8.616 1.00 94.88 118 HIS A N 1
ATOM 919 C CA . HIS A 1 118 ? -7.846 8.689 7.263 1.00 94.88 118 HIS A CA 1
ATOM 920 C C . HIS A 1 118 ? -8.702 7.862 6.306 1.00 94.88 118 HIS A C 1
ATOM 922 O O . HIS A 1 118 ? -8.635 6.631 6.280 1.00 94.88 118 HIS A O 1
ATOM 928 N N . ASP A 1 119 ? -9.494 8.559 5.494 1.00 94.38 119 ASP A N 1
ATOM 929 C CA . ASP A 1 119 ? -10.329 7.945 4.469 1.00 94.38 119 ASP A CA 1
ATOM 930 C C . ASP A 1 119 ? -9.515 7.707 3.193 1.00 94.38 119 ASP A C 1
ATOM 932 O O . ASP A 1 119 ? -9.135 8.639 2.484 1.00 94.38 119 ASP A O 1
ATOM 936 N N . LEU A 1 120 ? -9.266 6.434 2.888 1.00 95.19 120 LEU A N 1
ATOM 937 C CA . LEU A 1 120 ? -8.479 6.015 1.729 1.00 95.19 120 LEU A CA 1
ATOM 938 C C . LEU A 1 120 ? -9.183 6.255 0.385 1.00 95.19 120 LEU A C 1
ATOM 940 O O . LEU A 1 120 ? -8.545 6.100 -0.655 1.00 95.19 120 LEU A O 1
ATOM 944 N N . GLN A 1 121 ? -10.468 6.625 0.371 1.00 94.88 121 GLN A N 1
ATOM 945 C CA . GLN A 1 121 ? -11.157 7.033 -0.860 1.00 94.88 121 GLN A CA 1
ATOM 946 C C . GLN A 1 121 ? -10.844 8.482 -1.246 1.00 94.88 121 GLN A C 1
ATOM 948 O O . GLN A 1 121 ? -11.053 8.875 -2.392 1.00 94.88 121 GLN A O 1
ATOM 953 N N . GLN A 1 122 ? -10.322 9.282 -0.313 1.00 94.44 122 GLN A N 1
ATOM 954 C CA . GLN A 1 122 ? -9.981 10.673 -0.579 1.00 94.44 122 GLN A CA 1
ATOM 955 C C . GLN A 1 122 ? -8.677 10.767 -1.367 1.00 94.44 122 GLN A C 1
ATOM 957 O O . GLN A 1 122 ? -7.637 10.257 -0.944 1.00 94.44 122 GLN A O 1
ATOM 962 N N . GLU A 1 123 ? -8.707 11.501 -2.481 1.00 94.56 123 GLU A N 1
ATOM 963 C CA . GLU A 1 123 ? -7.535 11.696 -3.341 1.00 94.56 123 GLU A CA 1
ATOM 964 C C . GLU A 1 123 ? -6.340 12.280 -2.567 1.00 94.56 123 GLU A C 1
ATOM 966 O O . GLU A 1 123 ? -5.207 11.837 -2.743 1.00 94.56 123 GLU A O 1
ATOM 971 N N . ALA A 1 124 ? -6.585 13.224 -1.652 1.00 93.50 124 ALA A N 1
ATOM 972 C CA . ALA A 1 124 ? -5.535 13.831 -0.834 1.00 93.50 124 ALA A CA 1
ATOM 973 C C . ALA A 1 124 ? -4.827 12.805 0.071 1.00 93.50 124 ALA A C 1
ATOM 975 O O . ALA A 1 124 ? -3.605 12.845 0.211 1.00 93.50 124 ALA A O 1
ATOM 976 N N . VAL A 1 125 ? -5.574 11.854 0.644 1.00 94.56 125 VAL A N 1
ATOM 977 C CA . VAL A 1 125 ? -5.018 10.768 1.468 1.00 94.56 125 VAL A CA 1
ATOM 978 C C . VAL A 1 125 ? -4.251 9.779 0.594 1.00 94.56 125 VAL A C 1
ATOM 980 O O . VAL A 1 125 ? -3.151 9.369 0.950 1.00 94.56 125 VAL A O 1
ATOM 983 N N . GLN A 1 126 ? -4.773 9.437 -0.584 1.00 96.12 126 GLN A N 1
ATOM 984 C CA . GLN A 1 126 ? -4.069 8.587 -1.549 1.00 96.12 126 GLN A CA 1
ATOM 985 C C . GLN A 1 126 ? -2.740 9.211 -2.001 1.00 96.12 126 GLN A C 1
ATOM 987 O O . GLN A 1 126 ? -1.712 8.536 -2.059 1.00 96.12 126 GLN A O 1
ATOM 992 N N . ALA A 1 127 ? -2.730 10.518 -2.261 1.00 95.56 127 ALA A N 1
ATOM 993 C CA . ALA A 1 127 ? -1.519 11.254 -2.588 1.00 95.56 127 ALA A CA 1
ATOM 994 C C . ALA A 1 127 ? -0.531 11.280 -1.405 1.00 95.56 127 ALA A C 1
ATOM 996 O O . ALA A 1 127 ? 0.663 11.051 -1.602 1.00 95.56 127 ALA A O 1
ATOM 997 N N . ALA A 1 128 ? -1.018 11.477 -0.176 1.00 94.44 128 ALA A N 1
ATOM 998 C CA . ALA A 1 128 ? -0.216 11.385 1.045 1.00 94.44 128 ALA A CA 1
ATOM 999 C C . ALA A 1 128 ? 0.424 9.995 1.222 1.00 94.44 128 ALA A C 1
ATOM 1001 O O . ALA A 1 128 ? 1.611 9.900 1.529 1.00 94.44 128 ALA A O 1
ATOM 1002 N N . VAL A 1 129 ? -0.316 8.914 0.944 1.00 95.75 129 VAL A N 1
ATOM 1003 C CA . VAL A 1 129 ? 0.202 7.533 0.974 1.00 95.75 129 VAL A CA 1
ATOM 1004 C C . VAL A 1 129 ? 1.374 7.360 0.005 1.00 95.75 129 VAL A C 1
ATOM 1006 O O . VAL A 1 129 ? 2.397 6.787 0.375 1.00 95.75 129 VAL A O 1
ATOM 1009 N N . LEU A 1 130 ? 1.261 7.877 -1.220 1.00 96.12 130 LEU A N 1
ATOM 1010 C CA . LEU A 1 130 ? 2.335 7.792 -2.216 1.00 96.12 130 LEU A CA 1
ATOM 1011 C C . LEU A 1 130 ? 3.562 8.627 -1.841 1.00 96.12 130 LEU A C 1
ATOM 1013 O O . LEU A 1 130 ? 4.692 8.188 -2.054 1.00 96.12 130 LEU A O 1
ATOM 1017 N N . LEU A 1 131 ? 3.358 9.816 -1.269 1.00 94.38 131 LEU A N 1
ATOM 1018 C CA . LEU A 1 131 ? 4.457 10.639 -0.764 1.00 94.38 131 LEU A CA 1
ATOM 1019 C C . LEU A 1 131 ? 5.181 9.932 0.386 1.00 94.38 131 LEU A C 1
ATOM 1021 O O . LEU A 1 131 ? 6.406 9.822 0.345 1.00 94.38 131 LEU A O 1
ATOM 1025 N N . ALA A 1 132 ? 4.435 9.373 1.342 1.00 94.38 132 ALA A N 1
ATOM 1026 C CA . A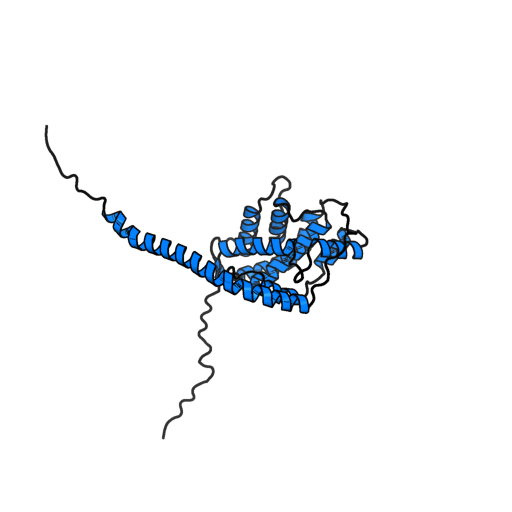LA A 1 132 ? 4.993 8.580 2.434 1.00 94.38 132 ALA A CA 1
ATOM 1027 C C . ALA A 1 132 ? 5.755 7.349 1.914 1.00 94.38 132 ALA A C 1
ATOM 1029 O O . ALA A 1 132 ? 6.845 7.058 2.402 1.00 94.38 132 ALA A O 1
ATOM 1030 N N . ALA A 1 133 ? 5.254 6.682 0.867 1.00 94.81 133 ALA A N 1
ATOM 1031 C CA . ALA A 1 133 ? 5.955 5.571 0.217 1.00 94.81 133 ALA A CA 1
ATOM 1032 C C . ALA A 1 133 ? 7.301 5.998 -0.384 1.00 94.81 133 ALA A C 1
ATOM 1034 O O . ALA A 1 133 ? 8.253 5.225 -0.367 1.00 94.81 133 ALA A O 1
ATOM 1035 N N . GLY A 1 134 ? 7.401 7.236 -0.874 1.00 94.19 134 GLY A N 1
ATOM 1036 C CA . GLY A 1 134 ? 8.650 7.837 -1.344 1.00 94.19 134 GLY A CA 1
ATOM 1037 C C . GLY A 1 134 ? 9.551 8.395 -0.234 1.00 94.19 134 GLY A C 1
ATOM 1038 O O . GLY A 1 134 ? 10.607 8.952 -0.544 1.00 94.19 134 GLY A O 1
ATOM 1039 N N . GLY A 1 135 ? 9.148 8.297 1.039 1.00 92.25 135 GLY A N 1
ATOM 1040 C CA . GLY A 1 135 ? 9.831 8.948 2.162 1.00 92.25 135 GLY A CA 1
ATOM 1041 C C . GLY A 1 135 ? 9.762 10.480 2.103 1.00 92.25 135 GLY A C 1
ATOM 1042 O O . GLY A 1 135 ? 10.658 11.165 2.594 1.00 92.25 135 GLY A O 1
ATOM 1043 N N . LEU A 1 136 ? 8.739 11.028 1.445 1.00 90.62 136 LEU A N 1
ATOM 1044 C CA . LEU A 1 136 ? 8.542 12.461 1.243 1.00 90.62 136 LEU A CA 1
ATOM 1045 C C . LEU A 1 136 ? 7.476 12.997 2.203 1.00 90.62 136 LEU A C 1
ATOM 1047 O O . LEU A 1 136 ? 6.456 12.358 2.458 1.00 90.62 136 LEU A O 1
ATOM 1051 N N . HIS A 1 137 ? 7.687 14.217 2.695 1.00 83.62 137 HIS A N 1
ATOM 1052 C CA . HIS A 1 137 ? 6.696 14.927 3.499 1.00 83.62 137 HIS A CA 1
ATOM 1053 C C . HIS A 1 137 ? 5.792 15.771 2.599 1.00 83.62 137 HIS A C 1
ATOM 1055 O O . HIS A 1 137 ? 6.273 16.459 1.696 1.00 83.62 137 HIS A O 1
ATOM 1061 N N . SER A 1 138 ? 4.485 15.753 2.868 1.00 74.94 138 SER A N 1
ATOM 1062 C CA . SER A 1 138 ? 3.570 16.740 2.298 1.00 74.94 138 SER A CA 1
ATOM 1063 C C . SER A 1 138 ? 3.643 17.996 3.157 1.00 74.94 138 SER A C 1
ATOM 1065 O O . SER A 1 138 ? 3.511 17.915 4.376 1.00 74.94 138 SER A O 1
ATOM 1067 N N . ALA A 1 139 ? 3.855 19.160 2.545 1.00 70.38 139 ALA A N 1
ATOM 1068 C CA . ALA A 1 139 ? 3.712 20.418 3.268 1.00 70.38 139 ALA A CA 1
ATOM 1069 C C . ALA A 1 139 ? 2.240 20.588 3.682 1.00 70.38 139 ALA A C 1
ATOM 1071 O O . ALA A 1 139 ? 1.354 20.441 2.843 1.00 70.38 139 ALA A O 1
ATOM 1072 N N . GLU A 1 140 ? 1.975 20.926 4.947 1.00 60.56 140 GLU A N 1
ATOM 1073 C CA . GLU A 1 140 ? 0.611 21.006 5.510 1.00 60.56 140 GLU A CA 1
ATOM 1074 C C . GLU A 1 140 ? -0.305 21.998 4.769 1.00 60.56 140 GLU A C 1
ATOM 1076 O O . GLU A 1 140 ? -1.521 21.835 4.759 1.00 60.56 140 GLU A O 1
ATOM 1081 N N . ALA A 1 141 ? 0.276 23.006 4.110 1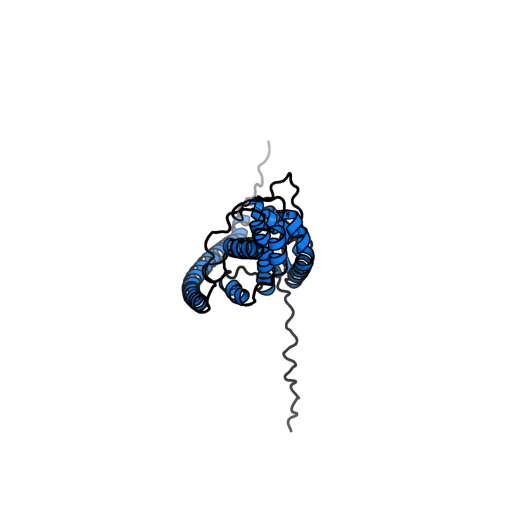.00 59.28 141 ALA A N 1
ATOM 1082 C CA . ALA A 1 141 ? -0.457 24.024 3.358 1.00 59.28 141 ALA A CA 1
ATOM 1083 C C . ALA A 1 141 ? -0.809 23.613 1.915 1.00 59.28 141 ALA A C 1
ATOM 1085 O O . ALA A 1 141 ? -1.620 24.276 1.270 1.00 59.28 141 ALA A O 1
ATOM 1086 N N . ALA A 1 142 ? -0.200 22.551 1.380 1.00 68.62 142 ALA A N 1
ATOM 1087 C CA . ALA A 1 142 ? -0.425 22.113 0.009 1.00 68.62 142 ALA A CA 1
ATOM 1088 C C . ALA A 1 142 ? -1.251 20.829 0.011 1.00 68.62 142 ALA A C 1
ATOM 1090 O O . ALA A 1 142 ? -0.784 19.799 0.486 1.00 68.62 142 ALA A O 1
ATOM 1091 N N . GLN A 1 143 ? -2.455 20.869 -0.564 1.00 71.50 143 GLN A N 1
ATOM 1092 C CA . GLN A 1 143 ? -3.198 19.644 -0.856 1.00 71.50 143 GLN A CA 1
ATOM 1093 C C . GLN A 1 143 ? -2.443 18.866 -1.944 1.00 71.50 143 GLN A C 1
ATOM 1095 O O . GLN A 1 143 ? -2.330 19.357 -3.078 1.00 71.50 143 GLN A O 1
ATOM 1100 N N . PRO A 1 144 ? -1.879 17.688 -1.629 1.00 78.81 144 PRO A N 1
ATOM 1101 C CA . PRO A 1 144 ? -1.151 16.917 -2.616 1.00 78.81 144 PRO A CA 1
ATOM 1102 C C . PRO A 1 144 ? -2.149 16.355 -3.635 1.00 78.81 144 PRO A C 1
ATOM 1104 O O . PRO A 1 144 ? -3.151 15.745 -3.273 1.00 78.81 144 PRO A O 1
ATOM 1107 N N . ARG A 1 145 ? -1.880 16.578 -4.926 1.00 92.06 145 ARG A N 1
ATOM 1108 C CA . ARG A 1 145 ? -2.625 15.935 -6.020 1.00 92.06 145 ARG A CA 1
ATOM 1109 C C . ARG A 1 145 ? -2.055 14.550 -6.278 1.00 92.06 145 ARG A C 1
ATOM 1111 O O . ARG A 1 145 ? -0.828 14.400 -6.276 1.00 92.06 145 ARG A O 1
ATOM 1118 N N . LEU A 1 146 ? -2.916 13.579 -6.575 1.00 92.00 146 LEU A N 1
ATOM 1119 C CA . LEU A 1 146 ? -2.507 12.185 -6.760 1.00 92.00 146 LEU A CA 1
ATOM 1120 C C . LEU A 1 146 ? -1.449 12.032 -7.856 1.00 92.00 146 LEU A C 1
ATOM 1122 O O . LEU A 1 146 ? -0.413 11.405 -7.646 1.00 92.00 146 LEU A O 1
ATOM 1126 N N . GLU A 1 147 ? -1.665 12.685 -8.995 1.00 93.69 147 GLU A N 1
ATOM 1127 C CA . GLU A 1 147 ? -0.745 12.647 -10.134 1.00 93.69 147 GLU A CA 1
ATOM 1128 C C . GLU A 1 147 ? 0.655 13.169 -9.773 1.00 93.69 147 GLU A C 1
ATOM 1130 O O . GLU A 1 147 ? 1.669 12.552 -10.101 1.00 93.69 147 GLU A O 1
ATOM 1135 N N . LYS A 1 148 ? 0.733 14.278 -9.025 1.00 94.50 148 LYS A N 1
ATOM 1136 C CA . LYS A 1 148 ? 2.016 14.846 -8.584 1.00 94.50 148 LYS A CA 1
ATOM 1137 C C . LYS A 1 148 ? 2.733 13.918 -7.607 1.00 94.50 148 LYS A C 1
ATOM 1139 O O . LYS A 1 148 ? 3.955 13.810 -7.669 1.00 94.50 148 LYS A O 1
ATOM 1144 N N . ALA A 1 149 ? 1.991 13.249 -6.726 1.00 95.19 149 ALA A N 1
ATOM 1145 C CA . ALA A 1 149 ? 2.553 12.285 -5.790 1.00 95.19 149 ALA A CA 1
ATOM 1146 C C . ALA A 1 149 ? 3.082 11.029 -6.506 1.00 95.19 149 ALA A C 1
ATOM 1148 O O . ALA A 1 149 ? 4.188 10.585 -6.204 1.00 95.19 149 ALA A O 1
ATOM 1149 N N . LEU A 1 150 ? 2.363 10.520 -7.515 1.00 95.12 150 LEU A N 1
ATOM 1150 C CA . LEU A 1 150 ? 2.839 9.436 -8.386 1.00 95.12 150 LEU A CA 1
ATOM 1151 C C . LEU A 1 150 ? 4.143 9.826 -9.097 1.00 95.12 150 LEU A C 1
ATOM 1153 O O . LEU A 1 150 ? 5.121 9.078 -9.065 1.00 95.12 150 LEU A O 1
ATOM 1157 N N . GLN A 1 151 ? 4.190 11.022 -9.691 1.00 94.88 151 GLN A N 1
ATOM 1158 C CA . GLN A 1 151 ? 5.399 11.531 -10.342 1.00 94.88 151 GLN A CA 1
ATOM 1159 C C . GLN A 1 151 ? 6.560 11.710 -9.354 1.00 94.88 151 GLN A C 1
ATOM 1161 O O . GLN A 1 151 ? 7.709 11.442 -9.706 1.00 94.88 151 GLN A O 1
ATOM 1166 N N . ALA A 1 152 ? 6.288 12.162 -8.128 1.00 94.50 152 ALA A N 1
ATOM 1167 C CA . ALA A 1 152 ? 7.301 12.315 -7.088 1.00 94.50 152 ALA A CA 1
ATOM 1168 C C . ALA A 1 152 ? 7.868 10.959 -6.643 1.00 94.50 152 ALA A C 1
ATOM 1170 O O . ALA A 1 152 ? 9.088 10.813 -6.548 1.00 94.50 152 ALA A O 1
ATOM 1171 N N . LEU A 1 153 ? 7.003 9.958 -6.450 1.00 95.44 153 LEU A N 1
ATOM 1172 C CA . LEU A 1 153 ? 7.411 8.588 -6.146 1.00 95.44 153 LEU A CA 1
ATOM 1173 C C . LEU A 1 153 ? 8.264 8.003 -7.277 1.00 95.44 153 LEU A C 1
ATOM 1175 O O . LEU A 1 153 ? 9.340 7.470 -7.010 1.00 95.44 153 LEU A O 1
ATOM 1179 N N . TRP A 1 154 ? 7.843 8.169 -8.536 1.00 95.81 154 TRP A N 1
ATOM 1180 C CA . TRP A 1 154 ? 8.648 7.756 -9.686 1.00 95.81 154 TRP A CA 1
ATOM 1181 C C . TRP A 1 154 ? 10.025 8.412 -9.664 1.00 95.81 154 TRP A C 1
ATOM 1183 O O . TRP A 1 154 ? 11.025 7.708 -9.648 1.00 95.81 154 TRP A O 1
ATOM 1193 N N . LYS A 1 155 ? 10.099 9.748 -9.584 1.00 95.00 155 LYS A N 1
ATOM 1194 C CA . LYS A 1 155 ? 11.377 10.482 -9.547 1.00 95.00 155 LYS A CA 1
ATOM 1195 C C . LYS A 1 155 ? 12.288 9.998 -8.420 1.00 95.00 155 LYS A C 1
ATOM 1197 O O . LYS A 1 155 ? 13.504 9.947 -8.606 1.00 95.00 155 LYS A O 1
ATOM 1202 N N . ARG A 1 156 ? 11.711 9.637 -7.270 1.00 94.38 156 ARG A N 1
ATOM 1203 C CA . ARG A 1 156 ? 12.449 9.091 -6.129 1.00 94.38 156 ARG A CA 1
ATOM 1204 C C . ARG A 1 156 ? 13.053 7.723 -6.448 1.00 94.38 156 ARG A C 1
ATOM 1206 O O . ARG A 1 156 ? 14.249 7.543 -6.242 1.00 94.38 156 ARG A O 1
ATOM 1213 N N . LEU A 1 157 ? 12.257 6.797 -6.979 1.00 94.25 157 LEU A N 1
ATOM 1214 C CA . LEU A 1 157 ? 12.695 5.438 -7.322 1.00 94.25 157 LEU A CA 1
ATOM 1215 C C . LEU A 1 157 ? 13.646 5.406 -8.523 1.00 94.25 157 LEU A C 1
ATOM 1217 O O . LEU A 1 157 ? 14.642 4.688 -8.523 1.00 94.25 157 LEU A O 1
ATOM 1221 N N . ALA A 1 158 ? 13.366 6.241 -9.517 1.00 93.81 158 ALA A N 1
ATOM 1222 C CA . ALA A 1 158 ? 14.133 6.417 -10.740 1.00 93.81 158 ALA A CA 1
ATOM 1223 C C . ALA A 1 158 ? 15.431 7.218 -10.540 1.00 93.81 158 ALA A C 1
ATOM 1225 O O . ALA A 1 158 ? 16.159 7.450 -11.502 1.00 93.81 158 ALA A O 1
ATOM 1226 N N . ARG A 1 159 ? 15.712 7.696 -9.316 1.00 91.19 159 ARG A N 1
ATOM 1227 C CA . ARG A 1 159 ? 16.873 8.547 -8.991 1.00 91.19 159 ARG A CA 1
ATOM 1228 C C . ARG A 1 159 ? 16.998 9.771 -9.917 1.00 91.19 159 ARG A C 1
ATOM 1230 O O . ARG A 1 159 ? 18.094 10.169 -10.296 1.00 91.19 159 ARG A O 1
ATOM 1237 N N . GLY A 1 160 ? 15.861 10.369 -10.278 1.00 84.62 160 GLY A N 1
ATOM 1238 C CA . GLY A 1 160 ? 15.778 11.550 -11.144 1.00 84.62 160 GLY A CA 1
ATOM 1239 C C . GLY A 1 160 ? 15.655 11.270 -12.647 1.00 84.62 160 GLY A C 1
ATOM 1240 O O . GLY A 1 160 ? 15.415 12.212 -13.402 1.00 84.62 160 GLY A O 1
ATOM 1241 N N . ALA A 1 161 ? 15.756 10.014 -13.094 1.00 82.94 161 ALA A N 1
ATOM 1242 C CA . ALA A 1 161 ? 15.503 9.667 -14.490 1.00 82.94 161 ALA A CA 1
ATOM 1243 C C . ALA A 1 161 ? 14.022 9.869 -14.862 1.00 82.94 161 ALA A C 1
ATOM 1245 O O . ALA A 1 161 ? 13.113 9.615 -14.069 1.00 82.94 161 ALA A O 1
ATOM 1246 N N . VAL A 1 162 ? 13.779 10.360 -16.082 1.00 79.12 162 VAL A N 1
ATOM 1247 C CA . VAL A 1 162 ? 12.443 10.824 -16.486 1.00 79.12 162 VAL A CA 1
ATOM 1248 C C . VAL A 1 162 ? 11.667 9.760 -17.261 1.00 79.12 162 VAL A C 1
ATOM 1250 O O . VAL A 1 162 ? 10.478 9.635 -17.028 1.00 79.12 162 VAL A O 1
ATOM 1253 N N . ARG A 1 163 ? 12.300 8.969 -18.140 1.00 87.12 163 ARG A N 1
ATOM 1254 C CA . ARG A 1 163 ? 11.569 8.120 -19.106 1.00 87.12 163 ARG A CA 1
ATOM 1255 C C . ARG A 1 163 ? 11.548 6.633 -18.776 1.00 87.12 163 ARG A C 1
ATOM 1257 O O . ARG A 1 163 ? 10.470 6.067 -18.631 1.00 87.12 163 ARG A O 1
ATOM 1264 N N . ALA A 1 164 ? 12.718 6.014 -18.686 1.00 89.50 164 ALA A N 1
ATOM 1265 C CA . ALA A 1 164 ? 12.860 4.584 -18.460 1.00 89.50 164 ALA A CA 1
ATOM 1266 C C . ALA A 1 164 ? 14.072 4.320 -17.569 1.00 89.50 164 ALA A C 1
ATOM 1268 O O . ALA A 1 164 ? 15.034 5.093 -17.585 1.00 89.50 164 ALA A O 1
ATOM 1269 N N . VAL A 1 165 ? 13.988 3.279 -16.742 1.00 92.25 165 VAL A N 1
ATOM 1270 C CA . VAL A 1 165 ? 15.034 2.926 -15.775 1.00 92.25 165 VAL A CA 1
ATOM 1271 C C . VAL A 1 165 ? 15.148 1.409 -15.674 1.00 92.25 165 VAL A C 1
ATOM 1273 O O . VAL A 1 165 ? 14.114 0.735 -15.681 1.00 92.25 165 VAL A O 1
ATOM 1276 N N . PRO A 1 166 ? 16.361 0.853 -15.504 1.00 93.00 166 PRO A N 1
ATOM 1277 C CA . PRO A 1 166 ? 16.524 -0.557 -15.190 1.00 93.00 166 PRO A CA 1
ATOM 1278 C C . PRO A 1 166 ? 15.717 -0.960 -13.953 1.00 93.00 166 PRO A C 1
ATOM 1280 O O . PRO A 1 166 ? 15.773 -0.318 -12.899 1.00 93.00 166 PRO A O 1
ATOM 1283 N N . VAL A 1 167 ? 15.007 -2.079 -14.054 1.00 91.94 167 VAL A N 1
ATOM 1284 C CA . VAL A 1 167 ? 14.162 -2.606 -12.973 1.00 91.94 167 VAL A CA 1
ATOM 1285 C C . VAL A 1 167 ? 14.945 -2.846 -11.682 1.00 91.94 167 VAL A C 1
ATOM 1287 O O . VAL A 1 167 ? 14.426 -2.591 -10.595 1.00 91.94 167 VAL A O 1
ATOM 1290 N N . GLY A 1 168 ? 16.214 -3.254 -11.784 1.00 90.62 168 GLY A N 1
ATOM 1291 C CA . GLY A 1 168 ? 17.097 -3.425 -10.627 1.00 90.62 168 GLY A CA 1
ATOM 1292 C C . GLY A 1 168 ? 17.316 -2.133 -9.831 1.00 90.62 168 GLY A C 1
ATOM 1293 O O . GLY A 1 168 ? 17.366 -2.172 -8.604 1.00 90.62 168 GLY A O 1
ATOM 1294 N N . THR A 1 169 ? 17.373 -0.974 -10.497 1.00 93.00 169 THR A N 1
ATOM 1295 C CA . THR A 1 169 ? 17.499 0.332 -9.828 1.00 93.00 169 THR A CA 1
ATOM 1296 C C . THR A 1 169 ? 16.239 0.671 -9.039 1.00 93.00 169 THR A C 1
ATOM 1298 O O . THR A 1 169 ? 16.335 1.084 -7.883 1.00 93.00 169 THR A O 1
ATOM 1301 N N . VAL A 1 170 ? 15.065 0.455 -9.642 1.00 93.81 170 VAL A N 1
ATOM 1302 C CA . VAL A 1 170 ? 13.767 0.688 -8.992 1.00 93.81 170 VAL A CA 1
ATOM 1303 C C . VAL A 1 170 ? 13.595 -0.242 -7.793 1.00 93.81 170 VAL A C 1
ATOM 1305 O O . VAL A 1 170 ? 13.190 0.205 -6.723 1.00 93.81 170 VAL A O 1
ATOM 1308 N N . LEU A 1 171 ? 13.950 -1.521 -7.947 1.00 93.00 171 LEU A N 1
ATOM 1309 C CA . LEU A 1 171 ? 13.879 -2.506 -6.873 1.00 93.00 171 LEU A CA 1
ATOM 1310 C C . LEU A 1 171 ? 14.809 -2.149 -5.708 1.00 93.00 171 LEU A C 1
ATOM 1312 O O . LEU A 1 171 ? 14.364 -2.156 -4.564 1.00 93.00 171 LEU A O 1
ATOM 1316 N N . GLY A 1 172 ? 16.064 -1.785 -5.990 1.00 93.12 172 GLY A N 1
ATOM 1317 C CA . GLY A 1 172 ? 17.005 -1.348 -4.956 1.00 93.12 172 GLY A CA 1
ATOM 1318 C C . GLY A 1 172 ? 16.475 -0.145 -4.172 1.00 93.12 172 GLY A C 1
ATOM 1319 O O . GLY A 1 172 ? 16.439 -0.174 -2.947 1.00 93.12 172 GLY A O 1
ATOM 1320 N N . ALA A 1 173 ? 15.955 0.868 -4.874 1.00 94.00 173 ALA A N 1
ATOM 1321 C CA . ALA A 1 173 ? 15.362 2.039 -4.232 1.00 94.00 173 ALA A CA 1
ATOM 1322 C C . ALA A 1 173 ? 14.107 1.706 -3.400 1.00 94.00 173 ALA A C 1
ATOM 1324 O O . ALA A 1 173 ? 13.898 2.302 -2.346 1.00 94.00 173 ALA A O 1
ATOM 1325 N N . LEU A 1 174 ? 13.272 0.757 -3.841 1.00 93.69 174 LEU A N 1
ATOM 1326 C CA . LEU A 1 174 ? 12.112 0.299 -3.069 1.00 93.69 174 LEU A CA 1
ATOM 1327 C C . LEU A 1 174 ? 12.521 -0.379 -1.759 1.00 93.69 174 LEU A C 1
ATOM 1329 O O . LEU A 1 174 ? 11.895 -0.124 -0.732 1.00 93.69 174 LEU A O 1
ATOM 1333 N N . VAL A 1 175 ? 13.558 -1.220 -1.786 1.00 92.38 175 VAL A N 1
ATOM 1334 C CA . VAL A 1 175 ? 14.084 -1.884 -0.583 1.00 92.38 175 VAL A CA 1
ATOM 1335 C C . VAL A 1 175 ? 14.629 -0.851 0.408 1.00 92.38 175 VAL A C 1
ATOM 1337 O O . VAL A 1 175 ? 14.283 -0.902 1.588 1.00 92.38 175 VAL A O 1
ATOM 1340 N N . ASP A 1 176 ? 15.391 0.135 -0.076 1.00 92.31 176 ASP A N 1
ATOM 1341 C CA . ASP A 1 176 ? 15.911 1.228 0.757 1.00 92.31 176 ASP A CA 1
ATOM 1342 C C . ASP A 1 176 ? 14.776 2.011 1.442 1.00 92.31 176 ASP A C 1
ATOM 1344 O O . ASP A 1 176 ? 14.842 2.313 2.636 1.00 92.31 176 ASP A O 1
ATOM 1348 N N . LEU A 1 177 ? 13.704 2.314 0.699 1.00 91.38 177 LEU A N 1
ATOM 1349 C CA . LEU A 1 177 ? 12.539 3.028 1.227 1.00 91.38 177 LEU A CA 1
ATOM 1350 C C . LEU A 1 177 ? 11.783 2.207 2.273 1.00 91.38 177 LEU A C 1
ATOM 1352 O O . LEU A 1 177 ? 11.407 2.754 3.307 1.00 91.38 177 LEU A O 1
ATOM 1356 N N . GLN A 1 178 ? 11.592 0.903 2.052 1.00 88.38 178 GLN A N 1
ATOM 1357 C CA . GLN A 1 178 ? 10.931 0.026 3.025 1.00 88.38 178 GLN A CA 1
ATOM 1358 C C . GLN A 1 178 ? 11.647 0.022 4.383 1.00 88.38 178 GLN A C 1
ATOM 1360 O O . GLN A 1 178 ? 10.974 0.025 5.413 1.00 88.38 178 GLN A O 1
ATOM 1365 N N . GLY A 1 179 ? 12.983 0.073 4.392 1.00 84.50 179 GLY A N 1
ATOM 1366 C CA . GLY A 1 179 ? 13.773 0.134 5.626 1.00 84.50 179 GLY A CA 1
ATOM 1367 C C . GLY A 1 179 ? 13.660 1.460 6.390 1.00 84.50 179 GLY A C 1
ATOM 1368 O O . GLY A 1 179 ? 13.866 1.486 7.599 1.00 84.50 179 GLY A O 1
ATOM 1369 N N . GLN A 1 180 ? 13.316 2.559 5.710 1.00 84.56 180 GLN A N 1
ATOM 1370 C CA . GLN A 1 180 ? 13.274 3.910 6.293 1.00 84.56 180 GLN A CA 1
ATOM 1371 C C . GLN A 1 180 ? 11.853 4.399 6.604 1.00 84.56 180 GLN A C 1
ATOM 1373 O O . GLN A 1 180 ? 11.680 5.401 7.299 1.00 84.56 180 GLN A O 1
ATOM 1378 N N . ALA A 1 181 ? 10.825 3.733 6.074 1.00 81.31 181 ALA A N 1
ATOM 1379 C CA . ALA A 1 181 ? 9.487 4.307 6.038 1.00 81.31 181 ALA A CA 1
ATOM 1380 C C . ALA A 1 181 ? 8.759 4.310 7.394 1.00 81.31 181 ALA A C 1
ATOM 1382 O O . ALA A 1 181 ? 7.925 5.182 7.594 1.00 81.31 181 ALA A O 1
ATOM 1383 N N . GLY A 1 182 ? 9.053 3.398 8.331 1.00 87.31 182 GLY A N 1
ATOM 1384 C CA . GLY A 1 182 ? 8.238 3.185 9.544 1.00 87.31 182 GLY A CA 1
ATOM 1385 C C . GLY A 1 182 ? 7.906 4.461 10.334 1.00 87.31 182 GLY A C 1
ATOM 1386 O O . GLY A 1 182 ? 6.746 4.868 10.397 1.00 87.31 182 GLY A O 1
ATOM 1387 N N . GLU A 1 183 ? 8.927 5.135 10.867 1.00 87.81 183 GLU A N 1
ATOM 1388 C CA . GLU A 1 183 ? 8.761 6.372 11.652 1.00 87.81 183 GLU A CA 1
ATOM 1389 C C . GLU A 1 183 ? 8.161 7.520 10.830 1.00 87.81 183 GLU A C 1
ATOM 1391 O O . GLU A 1 183 ? 7.321 8.284 11.313 1.00 87.81 183 GLU A O 1
ATOM 1396 N N . LEU A 1 184 ? 8.556 7.627 9.558 1.00 89.31 184 LEU A N 1
ATOM 1397 C CA . LEU A 1 184 ? 8.052 8.660 8.655 1.00 89.31 184 LEU A CA 1
ATOM 1398 C C . LEU A 1 184 ? 6.560 8.476 8.366 1.00 89.31 184 LEU A C 1
ATOM 1400 O O . LEU A 1 184 ? 5.819 9.456 8.334 1.00 89.31 184 LEU A O 1
ATOM 1404 N N . ILE A 1 185 ? 6.107 7.232 8.193 1.00 93.25 185 ILE A N 1
ATOM 1405 C CA . ILE A 1 185 ? 4.697 6.894 7.982 1.00 93.25 185 ILE A CA 1
ATOM 1406 C C . ILE A 1 185 ? 3.879 7.296 9.213 1.00 93.25 185 ILE A C 1
ATOM 1408 O O . ILE A 1 185 ? 2.852 7.961 9.062 1.00 93.25 185 ILE A O 1
ATOM 1412 N N . LEU A 1 186 ? 4.331 6.936 10.421 1.00 93.44 186 LEU A N 1
ATOM 1413 C CA . LEU A 1 186 ? 3.639 7.305 11.660 1.00 93.44 186 LEU A CA 1
ATOM 1414 C C . LEU A 1 186 ? 3.528 8.823 11.785 1.00 93.44 186 LEU A C 1
ATOM 1416 O O . LEU A 1 186 ? 2.427 9.351 11.938 1.00 93.44 186 LEU A O 1
ATOM 1420 N N . ALA A 1 187 ? 4.647 9.537 11.637 1.00 91.25 187 ALA A N 1
ATOM 1421 C CA . ALA A 1 187 ? 4.676 10.994 11.708 1.00 91.25 187 ALA A CA 1
ATOM 1422 C C . ALA A 1 187 ? 3.712 11.649 10.703 1.00 91.25 187 ALA A C 1
ATOM 1424 O O . ALA A 1 187 ? 3.059 12.639 11.037 1.00 91.25 187 ALA A O 1
ATOM 1425 N N . HIS A 1 188 ? 3.583 11.074 9.503 1.00 90.56 188 HIS A N 1
ATOM 1426 C CA . HIS A 1 188 ? 2.722 11.598 8.446 1.00 90.56 188 HIS A CA 1
ATOM 1427 C C . HIS A 1 188 ? 1.228 11.495 8.782 1.00 90.56 188 HIS A C 1
ATOM 1429 O O . HIS A 1 188 ? 0.471 12.429 8.519 1.00 90.56 188 HIS A O 1
ATOM 1435 N N . PHE A 1 189 ? 0.788 10.378 9.371 1.00 94.00 189 PHE A N 1
ATOM 1436 C CA . PHE A 1 189 ? -0.640 10.094 9.561 1.00 94.00 189 PHE A CA 1
ATOM 1437 C C . PHE A 1 189 ? -1.152 10.305 10.989 1.00 94.00 189 PHE A C 1
ATOM 1439 O O . PHE A 1 189 ? -2.368 10.377 11.176 1.00 94.00 189 PHE A O 1
ATOM 1446 N N . ARG A 1 190 ? -0.277 10.502 11.984 1.00 93.50 190 ARG A N 1
ATOM 1447 C CA . ARG A 1 190 ? -0.654 10.632 13.407 1.00 93.50 190 ARG A CA 1
ATOM 1448 C C . ARG A 1 190 ? -1.709 11.714 13.697 1.00 93.50 190 ARG A C 1
ATOM 1450 O O . ARG A 1 190 ? -2.443 11.607 14.673 1.00 93.50 190 ARG A O 1
ATOM 1457 N N . LYS A 1 191 ? -1.828 12.754 12.860 1.00 89.56 191 LYS A N 1
ATOM 1458 C CA . LYS A 1 191 ? -2.801 13.859 13.023 1.00 89.56 191 LYS A CA 1
ATOM 1459 C C . LYS A 1 191 ? -4.241 13.534 12.574 1.00 89.56 191 LYS A C 1
ATOM 1461 O O . LYS A 1 191 ? -5.040 14.454 12.416 1.00 89.56 191 LYS A O 1
ATOM 1466 N N . GLY A 1 192 ? -4.580 12.269 12.329 1.00 86.25 192 GLY A N 1
ATOM 1467 C CA . GLY A 1 192 ? -5.925 11.881 11.896 1.00 86.25 192 GLY A CA 1
ATOM 1468 C C . GLY A 1 192 ? -6.991 11.910 13.009 1.00 86.25 192 GLY A C 1
ATOM 1469 O O . GLY A 1 192 ? -6.750 12.337 14.142 1.00 86.25 192 GLY A O 1
ATOM 1470 N N . SER A 1 193 ? -8.216 11.491 12.677 1.00 82.94 193 SER A N 1
ATOM 1471 C CA . SER A 1 193 ? -9.342 11.478 13.616 1.00 82.94 193 SER A CA 1
ATOM 1472 C C . SER A 1 193 ? -9.218 10.356 14.656 1.00 82.94 193 SER A C 1
ATOM 1474 O O . SER A 1 193 ? -9.135 9.177 14.311 1.00 82.94 193 SER A O 1
ATOM 1476 N N . LYS A 1 194 ? -9.320 10.708 15.942 1.00 76.06 194 LYS A N 1
ATOM 1477 C CA . LYS A 1 194 ? -9.189 9.763 17.069 1.00 76.06 194 LYS A CA 1
ATOM 1478 C C . LYS A 1 194 ? -10.391 8.838 17.294 1.00 76.06 194 LYS A C 1
ATOM 1480 O O . LYS A 1 194 ? -10.291 7.889 18.061 1.00 76.06 194 LYS A O 1
ATOM 1485 N N . GLN A 1 195 ? -11.537 9.119 16.678 1.00 68.00 195 GLN A N 1
ATOM 1486 C CA . GLN A 1 195 ? -12.747 8.311 16.833 1.00 68.00 195 GLN A CA 1
ATOM 1487 C C . GLN A 1 195 ? -13.030 7.544 15.550 1.00 68.00 195 GLN A C 1
ATOM 1489 O O . GLN A 1 195 ? -13.430 8.122 14.543 1.00 68.00 195 GLN A O 1
ATOM 1494 N N . GLN A 1 196 ? -12.847 6.230 15.610 1.00 76.38 196 GLN A N 1
ATOM 1495 C CA . GLN A 1 196 ? -13.322 5.313 14.589 1.00 76.38 196 GLN A CA 1
ATOM 1496 C C . GLN A 1 196 ? -14.114 4.193 15.243 1.00 76.38 196 GLN A C 1
ATOM 1498 O O . GLN A 1 196 ? -13.679 3.608 16.234 1.00 76.38 196 GLN A O 1
ATOM 1503 N N . ASP A 1 197 ? -15.267 3.879 14.665 1.00 83.62 197 ASP A N 1
ATOM 1504 C CA . ASP A 1 197 ? -15.995 2.671 15.013 1.00 83.62 197 ASP A CA 1
ATOM 1505 C C . ASP A 1 197 ? -15.297 1.459 14.374 1.00 83.62 197 ASP A C 1
ATOM 1507 O O . ASP A 1 197 ? -15.252 1.306 13.149 1.00 83.62 197 ASP A O 1
ATOM 1511 N N . TYR A 1 198 ? -14.712 0.613 15.221 1.00 87.31 198 TYR A N 1
ATOM 1512 C CA . TYR A 1 198 ? -14.057 -0.641 14.839 1.00 87.31 198 TYR A CA 1
ATOM 1513 C C . TYR A 1 198 ? -14.871 -1.877 15.260 1.00 87.31 198 TYR A C 1
ATOM 1515 O O . TYR A 1 198 ? -14.365 -3.006 15.237 1.00 87.31 198 TYR A O 1
ATOM 1523 N N . SER A 1 199 ? -16.143 -1.696 15.632 1.00 88.44 199 SER A N 1
ATOM 1524 C CA . SER A 1 199 ? -17.060 -2.788 15.989 1.00 88.44 199 SER A CA 1
ATOM 1525 C C . SER A 1 199 ? -17.643 -3.513 14.769 1.00 88.44 199 SER A C 1
ATOM 1527 O O . SER A 1 199 ? -18.070 -4.662 14.889 1.00 88.44 199 SER A O 1
ATOM 1529 N N . ALA A 1 200 ? -17.572 -2.901 13.581 1.00 87.44 200 ALA A N 1
ATOM 1530 C CA . ALA A 1 200 ? -18.078 -3.478 12.337 1.00 87.44 200 ALA A CA 1
ATOM 1531 C C . ALA A 1 200 ? -17.492 -4.879 12.053 1.00 87.44 200 ALA A C 1
ATOM 1533 O O . ALA A 1 200 ? -16.299 -5.107 12.293 1.00 87.44 200 ALA A O 1
ATOM 1534 N N . PRO A 1 201 ? -18.297 -5.831 11.551 1.00 85.62 201 PRO A N 1
ATOM 1535 C CA . PRO A 1 201 ? -17.847 -7.195 11.288 1.00 85.62 201 PRO A CA 1
ATOM 1536 C C . PRO A 1 201 ? -16.645 -7.219 10.334 1.00 85.62 201 PRO A C 1
ATOM 1538 O O . PRO A 1 201 ? -16.523 -6.384 9.440 1.00 85.62 201 PRO A O 1
ATOM 1541 N N . LEU A 1 202 ? -15.732 -8.162 10.569 1.00 86.50 202 LEU A N 1
ATOM 1542 C CA . LEU A 1 202 ? -14.540 -8.336 9.743 1.00 86.50 202 LEU A CA 1
ATOM 1543 C C . LEU A 1 202 ? -14.900 -9.098 8.470 1.00 86.50 202 LEU A C 1
ATOM 1545 O O . LEU A 1 202 ? -15.724 -10.014 8.513 1.00 86.50 202 LEU A O 1
ATOM 1549 N N . ASP A 1 203 ? -14.226 -8.773 7.368 1.00 83.88 203 ASP A N 1
ATOM 1550 C CA . ASP A 1 203 ? -14.285 -9.600 6.166 1.00 83.88 203 ASP A CA 1
ATOM 1551 C C . ASP A 1 203 ? -13.807 -11.026 6.495 1.00 83.88 203 ASP A C 1
ATOM 1553 O O . ASP A 1 203 ? -12.808 -11.190 7.219 1.00 83.88 203 ASP A O 1
ATOM 1557 N N . PRO A 1 204 ? -14.470 -12.067 5.956 1.00 83.38 204 PRO A N 1
ATOM 1558 C CA . PRO A 1 204 ? -14.021 -13.436 6.143 1.00 83.38 204 PRO A CA 1
ATOM 1559 C C . PRO A 1 204 ? -12.581 -13.597 5.650 1.00 83.38 204 PRO A C 1
ATOM 1561 O O . PRO A 1 204 ? -12.102 -12.879 4.768 1.00 83.38 204 PRO A O 1
ATOM 1564 N N . GLU A 1 205 ? -11.865 -14.520 6.278 1.00 82.38 205 GLU A N 1
ATOM 1565 C CA . GLU A 1 205 ? -10.524 -14.885 5.834 1.00 82.38 205 GLU A CA 1
ATOM 1566 C C . GLU A 1 205 ? -10.624 -15.527 4.442 1.00 82.38 205 GLU A C 1
ATOM 1568 O O . GLU A 1 205 ? -11.483 -16.391 4.251 1.00 82.38 205 GLU A O 1
ATOM 1573 N N . PRO A 1 206 ? -9.823 -15.086 3.456 1.00 82.19 206 PRO A N 1
ATOM 1574 C CA . PRO A 1 206 ? -9.847 -15.685 2.131 1.00 82.19 206 PRO A CA 1
ATOM 1575 C C . PRO A 1 206 ? -9.423 -17.151 2.234 1.00 82.19 206 PRO A C 1
ATOM 1577 O O . PRO A 1 206 ? -8.424 -17.470 2.877 1.00 82.19 206 PRO A O 1
ATOM 1580 N N . THR A 1 207 ? -10.183 -18.048 1.612 1.00 84.50 207 THR A N 1
ATOM 1581 C CA . THR A 1 207 ? -9.877 -19.483 1.623 1.00 84.50 207 THR A CA 1
ATOM 1582 C C . THR A 1 207 ? -9.218 -19.926 0.317 1.00 84.50 207 THR A C 1
ATOM 1584 O O . THR A 1 207 ? -9.356 -19.288 -0.729 1.00 84.50 207 THR A O 1
ATOM 1587 N N . LEU A 1 208 ? -8.552 -21.085 0.329 1.00 80.50 208 LEU A N 1
ATOM 1588 C CA . LEU A 1 208 ? -8.042 -21.701 -0.902 1.00 80.50 208 LEU A CA 1
ATOM 1589 C C . LEU A 1 208 ? -9.167 -21.982 -1.919 1.00 80.50 208 LEU A C 1
ATOM 1591 O O . LEU A 1 208 ? -8.959 -21.884 -3.126 1.00 80.50 208 LEU A O 1
ATOM 1595 N N . ALA A 1 209 ? -10.374 -22.309 -1.449 1.00 85.25 209 ALA A N 1
ATOM 1596 C CA . ALA A 1 209 ? -11.522 -22.530 -2.325 1.00 85.25 209 ALA A CA 1
ATOM 1597 C C . ALA A 1 209 ? -11.930 -21.242 -3.059 1.00 85.25 209 ALA A C 1
ATOM 1599 O O . ALA A 1 209 ? -12.187 -21.276 -4.265 1.00 85.25 209 ALA A O 1
ATOM 1600 N N . ASP A 1 210 ? -11.919 -20.107 -2.356 1.00 82.06 210 ASP A N 1
ATOM 1601 C CA . ASP A 1 210 ? -12.178 -18.798 -2.954 1.00 82.06 210 ASP A CA 1
ATOM 1602 C C . ASP A 1 210 ? -11.149 -18.453 -4.031 1.00 82.06 210 ASP A C 1
ATOM 1604 O O . ASP A 1 210 ? -11.508 -17.955 -5.101 1.00 82.06 210 ASP A O 1
ATOM 1608 N N . PHE A 1 211 ? -9.876 -18.779 -3.787 1.00 76.00 211 PHE A N 1
ATOM 1609 C CA . PHE A 1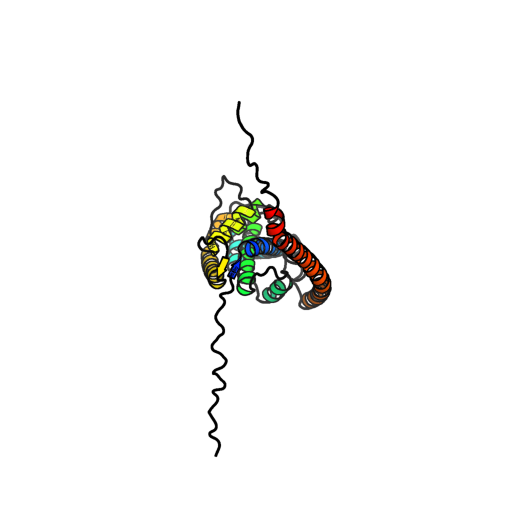 211 ? -8.817 -18.612 -4.777 1.00 76.00 211 PHE A CA 1
ATOM 1610 C C . PHE A 1 211 ? -9.085 -19.413 -6.042 1.00 76.00 211 PHE A C 1
ATOM 1612 O O . PHE A 1 211 ? -9.078 -18.856 -7.138 1.00 76.00 211 PHE A O 1
ATOM 1619 N N . LEU A 1 212 ? -9.350 -20.713 -5.907 1.00 80.62 212 LEU A N 1
ATOM 1620 C CA . LEU A 1 212 ? -9.614 -21.579 -7.054 1.00 80.62 212 LEU A CA 1
ATOM 1621 C C . LEU A 1 212 ? -10.831 -21.090 -7.848 1.00 80.62 212 LEU A C 1
ATOM 1623 O O . LEU A 1 212 ? -10.802 -21.078 -9.080 1.00 80.62 212 LEU A O 1
ATOM 1627 N N . GLN A 1 213 ? -11.873 -20.621 -7.158 1.00 83.94 213 GLN A N 1
ATOM 1628 C CA . GLN A 1 213 ? -13.045 -20.032 -7.799 1.00 83.94 213 GLN A CA 1
ATOM 1629 C C . GLN A 1 213 ? -12.696 -18.742 -8.554 1.00 83.94 213 GLN A C 1
ATOM 1631 O O . GLN A 1 213 ? -13.120 -18.563 -9.699 1.00 83.94 213 GLN A O 1
ATOM 1636 N N . MET A 1 214 ? -11.894 -17.863 -7.953 1.00 79.75 214 MET A N 1
ATOM 1637 C CA . MET A 1 214 ? -11.410 -16.644 -8.598 1.00 79.75 214 MET A CA 1
ATOM 1638 C C . MET A 1 214 ? -10.591 -16.975 -9.852 1.00 79.75 214 MET A C 1
ATOM 1640 O O . MET A 1 214 ? -10.842 -16.398 -10.905 1.00 79.75 214 MET A O 1
ATOM 1644 N N . LEU A 1 215 ? -9.674 -17.947 -9.796 1.00 73.62 215 LEU A N 1
ATOM 1645 C CA . LEU A 1 215 ? -8.883 -18.370 -10.961 1.00 73.62 215 LEU A CA 1
ATOM 1646 C C . LEU A 1 215 ? -9.762 -18.830 -12.127 1.00 73.62 215 LEU A C 1
ATOM 1648 O O . LEU A 1 215 ? -9.511 -18.466 -13.277 1.00 73.62 215 LEU A O 1
ATOM 1652 N N . GLN A 1 216 ? -10.825 -19.581 -11.835 1.00 79.81 216 GLN A N 1
ATOM 1653 C CA . GLN A 1 216 ? -11.786 -20.013 -12.850 1.00 79.81 216 GLN A CA 1
ATOM 1654 C C . GLN A 1 216 ? -12.526 -18.828 -13.488 1.00 79.81 216 GLN A C 1
ATOM 1656 O O . GLN A 1 216 ? -12.793 -18.841 -14.691 1.00 79.81 216 GLN A O 1
ATOM 1661 N N . GLN A 1 217 ? -12.850 -17.794 -12.709 1.00 77.12 217 GLN A N 1
ATOM 1662 C CA . GLN A 1 217 ? -13.527 -16.591 -13.202 1.00 77.12 217 GLN A CA 1
ATOM 1663 C C . GLN A 1 217 ? -12.585 -15.681 -14.001 1.00 77.12 217 GLN A C 1
ATOM 1665 O O . GLN A 1 217 ? -12.952 -15.203 -15.079 1.00 77.12 217 GLN A O 1
ATOM 1670 N N . THR A 1 218 ? -11.360 -15.473 -13.518 1.00 69.94 218 THR A N 1
ATOM 1671 C CA . THR A 1 218 ? -10.356 -14.632 -14.178 1.00 69.94 218 THR A CA 1
ATOM 1672 C C . THR A 1 218 ? -9.861 -15.269 -15.471 1.00 69.94 218 THR A C 1
ATOM 1674 O O . THR A 1 218 ? -9.748 -14.562 -16.466 1.00 69.94 218 THR A O 1
ATOM 1677 N N . GLY A 1 219 ? -9.671 -16.593 -15.521 1.00 61.88 219 GLY A N 1
ATOM 1678 C CA . GLY A 1 219 ? -9.324 -17.301 -16.761 1.00 61.88 219 GLY A CA 1
ATOM 1679 C C . GLY A 1 219 ? -10.381 -17.128 -17.860 1.00 61.88 219 GLY A C 1
ATOM 1680 O O . GLY A 1 219 ? -10.047 -16.862 -19.014 1.00 61.88 219 GLY A O 1
ATOM 1681 N N . ARG A 1 220 ? -11.671 -17.164 -17.493 1.00 59.44 220 ARG A N 1
ATOM 1682 C CA . ARG A 1 220 ? -12.789 -16.893 -18.421 1.00 59.44 220 ARG A CA 1
ATOM 1683 C C . ARG A 1 220 ? -12.854 -15.427 -18.850 1.00 59.44 220 ARG A C 1
ATOM 1685 O O . ARG A 1 220 ? -13.223 -15.124 -19.982 1.00 59.44 220 ARG A O 1
ATOM 1692 N N . SER A 1 221 ? -12.494 -14.515 -17.950 1.00 57.78 221 SER A N 1
ATOM 1693 C CA . SER A 1 221 ? -12.524 -13.075 -18.210 1.00 57.78 221 SER A CA 1
ATOM 1694 C C . SER A 1 221 ? -11.343 -12.643 -19.082 1.00 57.78 221 SER A C 1
ATOM 1696 O O . SER A 1 221 ? -11.552 -11.929 -20.058 1.00 57.78 221 SER A O 1
ATOM 1698 N N . GLN A 1 222 ? -10.121 -13.118 -18.818 1.00 52.72 222 GLN A N 1
ATOM 1699 C CA . GLN A 1 222 ? -8.934 -12.803 -19.622 1.00 52.72 222 GLN A CA 1
ATOM 1700 C C . GLN A 1 222 ? -9.049 -13.288 -21.073 1.00 52.72 222 GLN A C 1
ATOM 1702 O O . GLN A 1 222 ? -8.577 -12.593 -21.969 1.00 52.72 222 GLN A O 1
ATOM 1707 N N . GLN A 1 223 ? -9.763 -14.387 -21.345 1.00 48.56 223 GLN A N 1
ATOM 1708 C CA . GLN A 1 223 ? -10.122 -14.762 -22.720 1.00 48.56 223 GLN A CA 1
ATOM 1709 C C . GLN A 1 223 ? -10.914 -13.655 -23.434 1.00 48.56 223 GLN A C 1
ATOM 1711 O O . GLN A 1 223 ? -10.654 -13.361 -24.596 1.00 48.56 223 GLN A O 1
ATOM 1716 N N . LYS A 1 224 ? -11.818 -12.972 -22.728 1.00 43.97 224 LYS A N 1
ATOM 1717 C CA . LYS A 1 224 ? -12.613 -11.865 -23.275 1.00 43.97 224 LYS A CA 1
ATOM 1718 C C . LYS A 1 224 ? -11.806 -10.564 -23.411 1.00 43.97 224 LYS A C 1
ATOM 1720 O O . LYS A 1 224 ? -11.987 -9.837 -24.383 1.00 43.97 224 LYS A O 1
ATOM 1725 N N . TRP A 1 225 ? -10.889 -10.290 -22.478 1.00 37.06 225 TRP A N 1
ATOM 1726 C CA . TRP A 1 225 ? -10.008 -9.113 -22.523 1.00 37.06 225 TRP A CA 1
ATOM 1727 C C . TRP A 1 225 ? -8.889 -9.240 -23.561 1.00 37.06 225 TRP A C 1
ATOM 1729 O O . TRP A 1 225 ? -8.581 -8.250 -24.210 1.00 37.06 225 TRP A O 1
ATOM 1739 N N . SER A 1 226 ? -8.326 -10.433 -23.783 1.00 36.56 226 SER A N 1
ATOM 1740 C CA . SER A 1 226 ? -7.317 -10.653 -24.834 1.00 36.56 226 SER A CA 1
ATOM 1741 C C . SER A 1 226 ? -7.859 -10.326 -26.231 1.00 36.56 226 SER A C 1
ATOM 1743 O O . SER A 1 226 ? -7.172 -9.688 -27.021 1.00 36.56 226 SER A O 1
ATOM 1745 N N . LEU A 1 227 ? -9.134 -10.637 -26.494 1.00 43.38 227 LEU A N 1
ATOM 1746 C CA . LEU A 1 227 ? -9.811 -10.293 -27.747 1.00 43.38 227 LEU A CA 1
ATOM 1747 C C . LEU A 1 227 ? -10.020 -8.777 -27.905 1.00 43.38 227 LEU A C 1
ATOM 1749 O O . LEU A 1 227 ? -9.873 -8.254 -29.007 1.00 43.38 227 LEU A O 1
ATOM 1753 N N . HIS A 1 228 ? -10.307 -8.053 -26.816 1.00 38.00 228 HIS A N 1
ATOM 1754 C CA . HIS A 1 228 ? -10.494 -6.600 -26.873 1.00 38.00 228 HIS A CA 1
ATOM 1755 C C . HIS A 1 228 ? -9.183 -5.807 -26.867 1.00 38.00 228 HIS A C 1
ATOM 1757 O O . HIS A 1 228 ? -9.048 -4.869 -27.649 1.00 38.00 228 HIS A O 1
ATOM 1763 N N . VAL A 1 229 ? -8.192 -6.185 -26.061 1.00 38.94 229 VAL A N 1
ATOM 1764 C CA . VAL A 1 229 ? -6.896 -5.493 -26.000 1.00 38.94 229 VAL A CA 1
ATOM 1765 C C . VAL A 1 229 ? -6.099 -5.715 -27.289 1.00 38.94 229 VAL A C 1
ATOM 1767 O O . VAL A 1 229 ? -5.530 -4.754 -27.798 1.00 38.94 229 VAL A O 1
ATOM 1770 N N . CYS A 1 230 ? -6.151 -6.906 -27.906 1.00 37.25 230 CYS A N 1
ATOM 1771 C CA . CYS A 1 230 ? -5.613 -7.088 -29.260 1.00 37.25 230 CYS A CA 1
ATOM 1772 C C . CYS A 1 230 ? -6.354 -6.232 -30.298 1.00 37.25 230 CYS A C 1
ATOM 1774 O O . CYS A 1 230 ? -5.707 -5.710 -31.197 1.00 37.25 230 CYS A O 1
ATOM 1776 N N . SER A 1 231 ? -7.673 -6.030 -30.174 1.00 39.59 231 SER A N 1
ATOM 1777 C CA . SER A 1 231 ? -8.420 -5.176 -31.113 1.00 39.59 231 SER A CA 1
ATOM 1778 C C . SER A 1 231 ? -8.106 -3.682 -30.961 1.00 39.59 231 SER A C 1
ATOM 1780 O O . SER A 1 231 ? -7.977 -2.989 -31.963 1.00 39.59 231 SER A O 1
ATOM 1782 N N . VAL A 1 232 ? -7.919 -3.189 -29.733 1.00 41.31 232 VAL A N 1
ATOM 1783 C CA . VAL A 1 232 ? -7.650 -1.765 -29.467 1.00 41.31 232 VAL A CA 1
ATOM 1784 C C . VAL A 1 232 ? -6.189 -1.425 -29.758 1.00 41.31 232 VAL A C 1
ATOM 1786 O O . VAL A 1 232 ? -5.923 -0.466 -30.475 1.00 41.31 232 VAL A O 1
ATOM 1789 N N . LEU A 1 233 ? -5.242 -2.269 -29.329 1.00 37.88 233 LEU A N 1
ATOM 1790 C CA . LEU A 1 233 ? -3.832 -2.085 -29.677 1.00 37.88 233 LEU A CA 1
ATOM 1791 C C . LEU A 1 233 ? -3.588 -2.276 -31.180 1.00 37.88 233 LEU A C 1
ATOM 1793 O O . LEU A 1 233 ? -2.767 -1.564 -31.740 1.00 37.88 233 LEU A O 1
ATOM 1797 N N . SER A 1 234 ? -4.325 -3.159 -31.868 1.00 49.12 234 SER A N 1
ATOM 1798 C CA . SER A 1 234 ? -4.254 -3.267 -33.334 1.00 49.12 234 SER A CA 1
ATOM 1799 C C . SER A 1 234 ? -4.774 -2.018 -34.047 1.00 49.12 234 SER A C 1
ATOM 1801 O O . SER A 1 234 ? -4.274 -1.711 -35.127 1.00 49.12 234 SER A O 1
ATOM 1803 N N . LEU A 1 235 ? -5.775 -1.324 -33.499 1.00 48.03 235 LEU A N 1
ATOM 1804 C CA . LEU A 1 235 ? -6.348 -0.129 -34.122 1.00 48.03 235 LEU A CA 1
ATOM 1805 C C . LEU A 1 235 ? -5.446 1.094 -33.933 1.00 48.03 235 LEU A C 1
ATOM 1807 O O . LEU A 1 235 ? -5.239 1.828 -34.896 1.00 48.03 235 LEU A O 1
ATOM 1811 N N . ASP A 1 236 ? -4.838 1.263 -32.758 1.00 47.31 236 ASP A N 1
ATOM 1812 C CA . ASP A 1 236 ? -3.904 2.367 -32.510 1.00 47.31 236 ASP A CA 1
ATOM 1813 C C . ASP A 1 236 ? -2.572 2.178 -33.249 1.00 47.31 236 ASP A C 1
ATOM 1815 O O . ASP A 1 236 ? -2.036 3.134 -33.813 1.00 47.31 236 ASP A O 1
ATOM 1819 N N . LEU A 1 237 ? -2.063 0.942 -33.349 1.00 49.06 237 LEU A N 1
ATOM 1820 C CA . LEU A 1 237 ? -0.860 0.654 -34.140 1.00 49.06 237 LEU A CA 1
ATOM 1821 C C . LEU A 1 237 ? -1.127 0.787 -35.646 1.00 49.06 237 LEU A C 1
ATOM 1823 O O . LEU A 1 237 ? -0.273 1.292 -36.372 1.00 49.06 237 LEU A O 1
ATOM 1827 N N . ALA A 1 238 ? -2.318 0.400 -36.120 1.00 51.41 238 ALA A N 1
ATOM 1828 C CA . ALA A 1 238 ? -2.730 0.630 -37.505 1.00 51.41 238 ALA A CA 1
ATOM 1829 C C . ALA A 1 238 ? -2.905 2.126 -37.806 1.00 51.41 238 ALA A C 1
ATOM 1831 O O . ALA A 1 238 ? -2.425 2.593 -38.836 1.00 51.41 238 ALA A O 1
ATOM 1832 N N . ALA A 1 239 ? -3.519 2.899 -36.906 1.00 58.25 239 ALA A N 1
ATOM 1833 C CA . ALA A 1 239 ? -3.652 4.347 -37.053 1.00 58.25 239 ALA A CA 1
ATOM 1834 C C . ALA A 1 239 ? -2.281 5.041 -37.071 1.00 58.25 239 ALA A C 1
ATOM 1836 O O . ALA A 1 239 ? -2.029 5.892 -37.925 1.00 58.25 239 ALA A O 1
ATOM 1837 N N . TRP A 1 240 ? -1.361 4.632 -36.195 1.00 65.00 240 TRP A N 1
ATOM 1838 C CA . TRP A 1 240 ? -0.001 5.164 -36.162 1.00 65.00 240 TRP A CA 1
ATOM 1839 C C . TRP A 1 240 ? 0.812 4.794 -37.412 1.00 65.00 240 TRP A C 1
ATOM 1841 O O . TRP A 1 240 ? 1.505 5.650 -37.966 1.00 65.00 240 TRP A O 1
ATOM 1851 N N . LEU A 1 241 ? 0.688 3.560 -37.917 1.00 56.38 241 LEU A N 1
ATOM 1852 C CA . LEU A 1 241 ? 1.311 3.137 -39.178 1.00 56.38 241 LEU A CA 1
ATOM 1853 C C . LEU A 1 241 ? 0.744 3.891 -40.388 1.00 56.38 241 LEU A C 1
ATOM 1855 O O . LEU A 1 241 ? 1.512 4.285 -41.260 1.00 56.38 241 LEU A O 1
ATOM 1859 N N . ILE A 1 242 ? -0.566 4.151 -40.431 1.00 62.91 242 ILE A N 1
ATOM 1860 C CA . ILE A 1 242 ? -1.203 4.938 -41.499 1.00 62.91 242 ILE A CA 1
ATOM 1861 C C . ILE A 1 242 ? -0.697 6.386 -41.478 1.00 62.91 242 ILE A C 1
ATOM 1863 O O . ILE A 1 242 ? -0.305 6.914 -42.517 1.00 62.91 242 ILE A O 1
ATOM 1867 N N . VAL A 1 243 ? -0.643 7.021 -40.304 1.00 63.00 243 VAL A N 1
ATOM 1868 C CA . VAL A 1 243 ? -0.143 8.400 -40.164 1.00 63.00 243 VAL A CA 1
ATOM 1869 C C . VAL A 1 243 ? 1.349 8.488 -40.505 1.00 63.00 243 VAL A C 1
ATOM 1871 O O . VAL A 1 243 ? 1.767 9.417 -41.194 1.00 63.00 243 VAL A O 1
ATOM 1874 N N . SER A 1 244 ? 2.146 7.498 -40.102 1.00 66.62 244 SER A N 1
ATOM 1875 C CA . SER A 1 244 ? 3.590 7.467 -40.371 1.00 66.62 244 SER A CA 1
ATOM 1876 C C . SER A 1 244 ? 3.917 7.146 -41.835 1.00 66.62 244 SER A C 1
ATOM 1878 O O . SER A 1 244 ? 4.888 7.673 -42.372 1.00 66.62 244 SER A O 1
ATOM 1880 N N . ALA A 1 245 ? 3.097 6.330 -42.506 1.00 63.50 245 ALA A N 1
ATOM 1881 C CA . ALA A 1 245 ? 3.252 6.014 -43.927 1.00 63.50 245 ALA A CA 1
ATOM 1882 C C . ALA A 1 245 ? 2.752 7.139 -44.852 1.00 63.50 245 ALA A C 1
ATOM 1884 O O . ALA A 1 245 ? 3.300 7.326 -45.937 1.00 63.50 245 ALA A O 1
ATOM 1885 N N . LEU A 1 246 ? 1.733 7.903 -44.437 1.00 59.19 246 LEU A N 1
ATOM 1886 C CA . LEU A 1 246 ? 1.151 8.990 -45.239 1.00 59.19 246 LEU A CA 1
ATOM 1887 C C . LEU A 1 246 ? 1.772 10.368 -44.962 1.00 59.19 246 LEU A C 1
ATOM 1889 O O . LEU A 1 246 ? 1.712 11.242 -45.829 1.00 59.19 246 LEU A O 1
ATOM 1893 N N . GLY A 1 247 ? 2.408 10.568 -43.803 1.00 57.69 247 GLY A N 1
ATOM 1894 C CA . GLY A 1 247 ? 3.094 11.816 -43.443 1.00 57.69 247 GLY A CA 1
ATOM 1895 C C . GLY A 1 247 ? 4.094 12.327 -44.498 1.00 57.69 247 GLY A C 1
ATOM 1896 O O . GLY A 1 247 ? 4.045 13.509 -44.841 1.00 57.69 247 GLY A O 1
ATOM 1897 N N . PRO A 1 248 ? 4.946 11.471 -45.098 1.00 58.25 248 PRO A N 1
ATOM 1898 C CA . PRO A 1 248 ? 5.887 11.892 -46.140 1.00 58.25 248 PRO A CA 1
ATOM 1899 C C . PRO A 1 248 ? 5.231 12.233 -47.489 1.00 58.25 248 PRO A C 1
ATOM 1901 O O . PRO A 1 248 ? 5.823 12.945 -48.299 1.00 58.25 248 PRO A O 1
ATOM 1904 N N . ILE A 1 249 ? 4.023 11.726 -47.755 1.00 59.38 249 ILE A N 1
ATOM 1905 C CA . ILE A 1 249 ? 3.307 11.947 -49.023 1.00 59.38 249 ILE A CA 1
ATOM 1906 C C . ILE A 1 249 ? 2.566 13.288 -48.990 1.00 59.38 249 ILE A C 1
ATOM 1908 O O . ILE A 1 249 ? 2.514 13.990 -49.997 1.00 59.38 249 ILE A O 1
ATOM 1912 N N . LEU A 1 250 ? 2.054 13.687 -47.822 1.00 54.31 250 LEU A N 1
ATOM 1913 C CA . LEU A 1 250 ? 1.353 14.963 -47.650 1.00 54.31 250 LEU A CA 1
ATOM 1914 C C . LEU A 1 250 ? 2.300 16.171 -47.571 1.00 54.31 250 LEU A C 1
ATOM 1916 O O . LEU A 1 250 ? 1.913 17.265 -47.967 1.00 54.31 250 LEU A O 1
ATOM 1920 N N . LEU A 1 251 ? 3.552 15.980 -47.143 1.00 55.00 251 LEU A N 1
ATOM 1921 C CA . LEU A 1 251 ? 4.549 17.058 -47.069 1.00 55.00 251 LEU A CA 1
ATOM 1922 C C . LEU A 1 251 ? 5.210 17.412 -48.416 1.00 55.00 251 LEU A C 1
ATOM 1924 O O . LEU A 1 251 ? 5.891 18.427 -48.500 1.00 55.00 251 LEU A O 1
ATOM 1928 N N . ASN A 1 252 ? 4.989 16.631 -49.479 1.00 53.56 252 ASN A N 1
ATOM 1929 C CA . ASN A 1 252 ? 5.532 16.915 -50.817 1.00 53.56 252 ASN A CA 1
ATOM 1930 C C . ASN A 1 252 ? 4.554 17.657 -51.752 1.00 53.56 252 ASN A C 1
ATOM 1932 O O . ASN A 1 252 ? 4.872 17.854 -52.923 1.00 53.56 252 ASN A O 1
ATOM 1936 N N . PHE A 1 253 ? 3.379 18.080 -51.267 1.00 50.91 253 PHE A N 1
ATOM 1937 C CA . PHE A 1 253 ? 2.368 18.758 -52.094 1.00 50.91 253 PHE A CA 1
ATOM 1938 C C . PHE A 1 253 ? 2.378 20.298 -52.011 1.00 50.91 253 PHE A C 1
ATOM 1940 O O . PHE A 1 253 ? 1.625 20.945 -52.735 1.00 50.91 253 PHE A O 1
ATOM 1947 N N . GLU A 1 254 ? 3.259 20.906 -51.211 1.00 53.88 254 GLU A N 1
ATOM 1948 C CA . GLU A 1 254 ? 3.426 22.367 -51.133 1.00 53.88 254 GLU A CA 1
ATOM 1949 C C . GLU A 1 254 ? 4.796 22.820 -51.655 1.00 53.88 254 GLU A C 1
ATOM 1951 O O . GLU A 1 254 ? 5.621 23.311 -50.900 1.00 53.88 254 GLU A O 1
ATOM 1956 N N . MET A 1 255 ? 5.053 22.699 -52.959 1.00 54.91 255 MET A N 1
ATOM 1957 C CA . MET A 1 255 ? 5.995 23.597 -53.648 1.00 54.91 255 MET A CA 1
ATOM 1958 C C . MET A 1 255 ? 5.571 23.787 -55.107 1.00 54.91 255 MET A C 1
ATOM 1960 O O . MET A 1 255 ? 6.084 23.151 -56.025 1.00 54.91 255 MET A O 1
ATOM 1964 N N . GLY A 1 256 ? 4.609 24.690 -55.317 1.00 50.84 256 GLY A N 1
ATOM 1965 C CA . GLY A 1 256 ? 4.371 25.314 -56.618 1.00 50.84 256 GLY A CA 1
ATOM 1966 C C . GLY A 1 256 ? 5.306 26.522 -56.800 1.00 50.84 256 GLY A C 1
ATOM 1967 O O . GLY A 1 256 ? 5.404 27.343 -55.885 1.00 50.84 256 GLY A O 1
ATOM 1968 N N . PRO A 1 257 ? 6.006 26.660 -57.940 1.00 55.34 257 PRO A N 1
ATOM 1969 C CA . PRO A 1 257 ? 7.000 27.705 -58.146 1.00 55.34 257 PRO A CA 1
ATOM 1970 C C . PRO A 1 257 ? 6.326 29.027 -58.530 1.00 55.34 257 PRO A C 1
ATOM 1972 O O . PRO A 1 257 ? 5.819 29.168 -59.638 1.00 55.34 257 PRO A O 1
ATOM 1975 N N . ASN A 1 258 ? 6.382 30.039 -57.661 1.00 48.56 258 ASN A N 1
ATOM 1976 C CA . ASN A 1 258 ? 6.119 31.419 -58.076 1.00 48.56 258 ASN A CA 1
ATOM 1977 C C . ASN A 1 258 ? 7.410 32.035 -58.620 1.00 48.56 258 ASN A C 1
ATOM 1979 O O . ASN A 1 258 ? 8.164 32.705 -57.918 1.00 48.56 258 ASN A O 1
ATOM 1983 N N . THR A 1 259 ? 7.663 31.765 -59.901 1.00 56.41 259 THR A N 1
ATOM 1984 C CA . THR A 1 259 ? 8.622 32.509 -60.721 1.00 56.41 259 THR A CA 1
ATOM 1985 C C . THR A 1 259 ? 7.855 33.512 -61.589 1.00 56.41 259 THR A C 1
ATOM 1987 O O . THR A 1 259 ? 7.041 33.110 -62.409 1.00 56.41 259 THR A O 1
ATOM 1990 N N . LEU A 1 260 ? 8.210 34.792 -61.419 1.00 56.22 260 LEU A N 1
ATOM 1991 C CA . LEU A 1 260 ? 8.184 35.897 -62.396 1.00 56.22 260 LEU A CA 1
ATOM 1992 C C . LEU A 1 260 ? 6.837 36.442 -62.907 1.00 56.22 260 LEU A C 1
ATOM 1994 O O . LEU A 1 260 ? 6.067 35.729 -63.528 1.00 56.22 260 LEU A O 1
ATOM 1998 N N . LEU A 1 261 ? 6.673 37.766 -62.762 1.00 49.12 261 LEU A N 1
ATOM 1999 C CA . LEU A 1 261 ? 6.264 38.763 -63.779 1.00 49.12 261 LEU A CA 1
ATOM 2000 C C . LEU A 1 261 ? 6.478 40.153 -63.124 1.00 49.12 261 LEU A C 1
ATOM 2002 O O . LEU A 1 261 ? 5.868 40.456 -62.107 1.00 49.12 261 LEU A O 1
ATOM 2006 N N . SER A 1 262 ? 7.572 40.865 -63.417 1.00 47.75 262 SER A N 1
ATOM 2007 C CA . SER A 1 262 ? 7.786 41.798 -64.543 1.00 47.75 262 SER A CA 1
ATOM 2008 C C . SER A 1 262 ? 7.225 43.213 -64.304 1.00 47.75 262 SER A C 1
ATOM 2010 O O . SER A 1 262 ? 6.016 43.405 -64.294 1.00 47.75 262 SER A O 1
ATOM 2012 N N . SER A 1 263 ? 8.145 44.180 -64.194 1.00 50.97 263 SER A N 1
ATOM 2013 C CA . SER A 1 263 ? 8.103 45.523 -64.807 1.00 50.97 263 SER A CA 1
ATOM 2014 C C . SER A 1 263 ? 6.771 46.291 -64.863 1.00 50.97 263 SER A C 1
ATOM 2016 O O . SER A 1 263 ? 5.946 46.008 -65.733 1.00 50.97 263 SER A O 1
ATOM 2018 N N . LEU A 1 264 ? 6.672 47.359 -64.062 1.00 52.59 264 LEU A N 1
ATOM 2019 C CA . LEU A 1 264 ? 6.404 48.752 -64.474 1.00 52.59 264 LEU A CA 1
ATOM 2020 C C . LEU A 1 264 ? 6.600 49.695 -63.278 1.00 52.59 264 LEU A C 1
ATOM 2022 O O . LEU A 1 264 ? 6.161 49.325 -62.168 1.00 52.59 264 LEU A O 1
#

Secondary structure (DSSP, 8-state):
--------TTGGGS-------EEEHHHHHHHHHHHHHHHHH-BTTTB--HHHHHHHHHHHTTT-HHHHHHHHHHPPPPTHHHHHHHHHS---S--HHHHHHHHHHHHHHHHHHHHTT--TTSHHHHHHHHHHHTTPPPPTTS---HHHHHHHHHHHHTTT-SSEEEHHHHHHHHHHHHHHHHHHHHHHHTTS-S-----SPPPPPPPHHHHHHHHHHHHHHHHHHHHHHHHHHHHHHHHHHHHHHHHHHHTTS-----------

Foldseek 3Di:
DDDDDPDPPPPPPPPPPCPLLKDWLVLQLVLLVVLLVCLQQPDALQGFHLLLLLLVLCVVVVLPLVNSLLVLLVDDDDPSSLVVQVLVRPPSSDDSLLSPLSSRLSNSLSNSLVSQAHDSVDQLSSLLSLCLLLVHADDPPDSGGNSVSSQSSCCSQQVNDHTIHRPVSSSVSSVVSSVVRSVSSCVRRNPHDSDDDSVDDHRDHRDPVSVVVVCVVSVVVVVVVVVVVCVVVVVVVVVVCVCVVCVVVVVPPPDDDPDDDDDD

Sequence (264 aa):
MFDAAEVDPFALERTCESDSLELAQEVFLHATQALLLLAANGYPRAVRSTAARRNAELRRARGDQEAAAQLALEEDTTEEVKEFLLRLVPYFGLPAAVVYPLWKLLRKICLVASIFGHDLQQEAVQAAVLLAAGGLHSAEAAQPRLEKALQALWKRLARGAVRAVPVGTVLGALVDLQGQAGELILAHFRKGSKQQDYSAPLDPEPTLADFLQMLQQTGRSQQKWSLHVCSVLSLDLAAWLIVSALGPILLNFEMGPNTLLSSL

Radius of gyration: 26.06 Å; chains: 1; bounding box: 58×91×87 Å